Protein AF-A0A6N7WCF1-F1 (afdb_monomer_lite)

pLDDT: mean 81.09, std 14.09, range [42.12, 97.44]

Organism: NCBI:txid2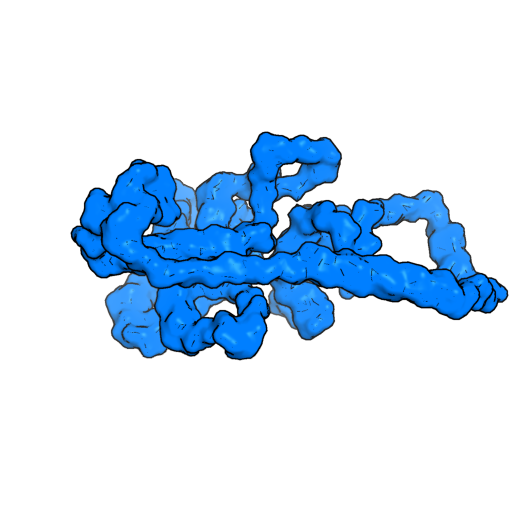652274

InterPro domains:
  IPR004027 SEC-C motif [PF02810] (110-126)

Foldseek 3Di:
DVLVLCLLQLVVVCLVVVVVCQVVVVDDCVPQNHSLSSLLSSQDCDPPPPRNVHDPDCPDPVVVVCPDPVNPPDDPPDDPVNVVVVVVVVVVVVVVVPDPDPPPPDQDQQHQDPVPPRHGNVVPQVPDDPVSVVVVVVVVLLVVQCVSPQDDDPDDDPPHDGPVVQADPLLSVLQSLLCSLPPDDDDDPVPDDDPVRNLVSNLVSLVVSVVSVVVVCVVVVPQAQCSCCVRRNRSDGPVVSLVVNLVSCVVVVVVVVNVVSCVVNVRD

Radius of gyration: 23.23 Å; chains: 1; bounding box: 62×54×56 Å

Structure (mmCIF, N/CA/C/O backbone):
data_AF-A0A6N7WCF1-F1
#
_entry.id   AF-A0A6N7WCF1-F1
#
loop_
_atom_site.group_PDB
_atom_site.id
_atom_site.type_symbol
_atom_site.label_atom_id
_atom_site.label_alt_id
_atom_site.label_comp_id
_atom_site.label_asym_id
_atom_site.label_entity_id
_atom_site.label_seq_id
_atom_site.pdbx_PDB_ins_code
_atom_site.Cartn_x
_atom_site.Cartn_y
_atom_site.Cartn_z
_atom_site.occupancy
_atom_site.B_iso_or_equiv
_atom_site.auth_seq_id
_atom_site.auth_comp_id
_atom_site.auth_asym_id
_atom_site.auth_atom_id
_atom_site.pdbx_PDB_model_num
ATOM 1 N N . MET A 1 1 ? 17.223 -11.046 -7.897 1.00 64.12 1 MET A N 1
ATOM 2 C CA . MET A 1 1 ? 17.390 -11.121 -9.372 1.00 64.12 1 MET A CA 1
ATOM 3 C C . MET A 1 1 ? 16.060 -11.122 -10.116 1.00 64.12 1 MET A C 1
ATOM 5 O O . MET A 1 1 ? 15.878 -10.230 -10.927 1.00 64.12 1 MET A O 1
ATOM 9 N N . VAL A 1 2 ? 15.138 -12.065 -9.859 1.00 77.56 2 VAL A N 1
ATOM 10 C CA . VAL A 1 2 ? 13.834 -12.098 -10.563 1.00 77.56 2 VAL A CA 1
ATOM 11 C C . VAL A 1 2 ? 12.977 -10.873 -10.240 1.00 77.56 2 VAL A C 1
ATOM 13 O O . VAL A 1 2 ? 12.487 -10.240 -11.164 1.00 77.56 2 VAL A O 1
ATOM 16 N N . SER A 1 3 ? 12.863 -10.493 -8.960 1.00 78.06 3 SER A N 1
ATOM 17 C CA . SER A 1 3 ? 12.147 -9.278 -8.542 1.00 78.06 3 SER A CA 1
ATOM 18 C C . SER A 1 3 ? 12.680 -8.037 -9.256 1.00 78.06 3 SER A C 1
ATOM 20 O O . SER A 1 3 ? 11.925 -7.390 -9.964 1.00 78.06 3 SER A O 1
ATOM 22 N N . ALA A 1 4 ? 13.989 -7.780 -9.173 1.00 79.94 4 ALA A N 1
ATOM 23 C CA . ALA A 1 4 ? 14.636 -6.661 -9.864 1.00 79.94 4 ALA A CA 1
ATOM 24 C C . ALA A 1 4 ? 14.327 -6.646 -11.369 1.00 79.94 4 ALA A C 1
ATOM 26 O O . ALA A 1 4 ? 13.816 -5.656 -11.869 1.00 79.94 4 ALA A O 1
ATOM 27 N N . ALA A 1 5 ? 14.503 -7.775 -12.066 1.00 82.81 5 ALA A N 1
ATOM 28 C CA . ALA A 1 5 ? 14.194 -7.863 -13.492 1.00 82.81 5 ALA A CA 1
ATOM 29 C C . ALA A 1 5 ? 12.715 -7.575 -13.802 1.00 82.81 5 ALA A C 1
ATOM 31 O O . ALA A 1 5 ? 12.420 -6.923 -14.799 1.00 82.81 5 ALA A O 1
ATOM 32 N N . VAL A 1 6 ? 11.782 -8.024 -12.955 1.00 86.06 6 VAL A N 1
ATOM 33 C CA . VAL A 1 6 ? 10.354 -7.695 -13.087 1.00 86.06 6 VAL A CA 1
ATOM 34 C C . VAL A 1 6 ? 10.123 -6.196 -12.911 1.00 86.06 6 VAL A C 1
ATOM 36 O O . VAL A 1 6 ? 9.419 -5.610 -13.737 1.00 86.06 6 VAL A O 1
ATOM 39 N N . CYS A 1 7 ? 10.732 -5.569 -11.895 1.00 85.12 7 CYS A N 1
ATOM 40 C CA . CYS A 1 7 ? 10.572 -4.134 -11.674 1.00 85.12 7 CYS A CA 1
ATOM 41 C C . CYS A 1 7 ? 11.248 -3.307 -12.806 1.00 85.12 7 CYS A C 1
ATOM 43 O O . CYS A 1 7 ? 10.679 -2.314 -13.252 1.00 85.12 7 CYS A O 1
ATOM 45 N N . ASP A 1 8 ? 12.402 -3.734 -13.335 1.00 80.75 8 ASP A N 1
ATOM 46 C CA . ASP A 1 8 ? 13.158 -3.043 -14.400 1.00 80.75 8 ASP A CA 1
ATOM 47 C C . ASP A 1 8 ? 12.510 -3.208 -15.786 1.00 80.75 8 ASP A C 1
ATOM 49 O O . ASP A 1 8 ? 12.463 -2.278 -16.594 1.00 80.75 8 ASP A O 1
ATOM 53 N N . CYS A 1 9 ? 11.957 -4.391 -16.065 1.00 83.44 9 CYS A N 1
ATOM 54 C CA . CYS A 1 9 ? 11.206 -4.675 -17.288 1.00 83.44 9 CYS A CA 1
ATOM 55 C C . CYS A 1 9 ? 9.725 -4.266 -17.201 1.00 83.44 9 CYS A C 1
ATOM 57 O O . CYS A 1 9 ? 9.011 -4.410 -18.194 1.00 83.44 9 CYS A O 1
ATOM 59 N N . ARG A 1 10 ? 9.261 -3.760 -16.049 1.00 86.62 10 ARG A N 1
ATOM 60 C CA . ARG A 1 10 ? 7.876 -3.315 -15.793 1.00 86.62 10 ARG A CA 1
ATOM 61 C C . ARG A 1 10 ? 6.825 -4.393 -16.082 1.00 86.62 10 ARG A C 1
ATOM 63 O O . ARG A 1 10 ? 5.761 -4.128 -16.640 1.00 86.62 10 ARG A O 1
ATOM 70 N N . LEU A 1 11 ? 7.127 -5.636 -15.709 1.00 88.12 11 LEU A N 1
ATOM 71 C CA . LEU A 1 11 ? 6.263 -6.792 -15.964 1.00 88.12 11 LEU A CA 1
ATOM 72 C C . LEU A 1 11 ? 5.172 -6.904 -14.890 1.00 88.12 11 LEU A C 1
ATOM 74 O O . LEU A 1 11 ? 5.225 -7.784 -14.035 1.00 88.12 11 LEU A O 1
ATOM 78 N N . PHE A 1 12 ? 4.172 -6.017 -14.938 1.00 89.25 12 PHE A N 1
ATOM 79 C CA . PHE A 1 12 ? 3.092 -5.961 -13.939 1.00 89.25 12 PHE A CA 1
ATOM 80 C C . PHE A 1 12 ? 2.393 -7.314 -13.723 1.00 89.25 12 PHE A C 1
ATOM 82 O O . PHE A 1 12 ? 2.098 -7.685 -12.592 1.00 89.25 12 PHE A O 1
ATOM 89 N N . SER A 1 13 ? 2.187 -8.098 -14.787 1.00 90.56 13 SER A N 1
ATOM 90 C CA . SER A 1 13 ? 1.552 -9.422 -14.703 1.00 90.56 13 SER A CA 1
ATOM 91 C C . SER A 1 13 ? 2.321 -10.441 -13.855 1.00 90.56 13 SER A C 1
ATOM 93 O O . SER A 1 13 ? 1.727 -11.430 -13.442 1.00 90.56 13 SER A O 1
ATOM 95 N N . MET A 1 14 ? 3.608 -10.204 -13.581 1.00 92.31 14 MET A N 1
ATOM 96 C CA . MET A 1 14 ? 4.448 -11.056 -12.733 1.00 92.31 14 MET A CA 1
ATOM 97 C C . MET A 1 14 ? 4.488 -10.597 -11.270 1.00 92.31 14 MET A C 1
ATOM 99 O O . MET A 1 14 ? 5.188 -11.203 -10.458 1.00 92.31 14 MET A O 1
ATOM 103 N N . LEU A 1 15 ? 3.756 -9.539 -10.898 1.00 90.25 15 LEU A N 1
ATOM 104 C CA . LEU A 1 15 ? 3.662 -9.108 -9.502 1.00 90.25 15 LEU A CA 1
ATOM 105 C C . LEU A 1 15 ? 3.198 -10.217 -8.544 1.00 90.25 15 LEU A C 1
ATOM 107 O O . LEU A 1 15 ? 3.811 -10.329 -7.483 1.00 90.25 15 LEU A O 1
ATOM 111 N N . PRO A 1 16 ? 2.214 -11.076 -8.885 1.00 90.06 16 PRO A N 1
ATOM 112 C CA . PRO A 1 16 ? 1.842 -12.203 -8.029 1.00 90.06 16 PRO A CA 1
ATOM 113 C C . PRO A 1 16 ? 3.000 -13.179 -7.782 1.00 90.06 16 PRO A C 1
ATOM 115 O O . PRO A 1 16 ? 3.186 -13.645 -6.659 1.00 90.06 16 PRO A O 1
ATOM 118 N N . ASP A 1 17 ? 3.827 -13.443 -8.798 1.00 91.94 17 ASP A N 1
ATOM 119 C CA . ASP A 1 17 ? 5.007 -14.303 -8.662 1.00 91.94 17 ASP A CA 1
ATOM 120 C C . ASP A 1 17 ? 6.075 -13.643 -7.784 1.00 91.94 17 ASP A C 1
ATOM 122 O O . ASP A 1 17 ? 6.652 -14.286 -6.908 1.00 91.94 17 ASP A O 1
ATOM 126 N N . VAL A 1 18 ? 6.325 -12.343 -7.976 1.00 91.75 18 VAL A N 1
ATOM 127 C CA . VAL A 1 18 ? 7.248 -11.578 -7.125 1.00 91.75 18 VAL A CA 1
ATOM 128 C C . VAL A 1 18 ? 6.759 -11.580 -5.683 1.00 91.75 18 VAL A C 1
ATOM 130 O O . VAL A 1 18 ? 7.545 -11.851 -4.778 1.00 91.75 18 VAL A O 1
ATOM 133 N N . LYS A 1 19 ? 5.464 -11.348 -5.467 1.00 90.38 19 LYS A N 1
ATOM 134 C CA . LYS A 1 19 ? 4.838 -11.406 -4.151 1.00 90.38 19 LYS A CA 1
ATOM 135 C C . LYS A 1 19 ? 5.053 -12.768 -3.494 1.00 90.38 19 LYS A C 1
ATOM 137 O O . LYS A 1 19 ? 5.499 -12.819 -2.354 1.00 90.38 19 LYS A O 1
ATOM 142 N N . TYR A 1 20 ? 4.817 -13.857 -4.224 1.00 91.31 20 TYR A N 1
ATOM 143 C CA . TYR A 1 20 ? 5.082 -15.208 -3.733 1.00 91.31 20 TYR A CA 1
ATOM 144 C C . TYR A 1 20 ? 6.541 -15.386 -3.285 1.00 91.31 20 TYR A C 1
ATOM 146 O O . TYR A 1 20 ? 6.796 -16.032 -2.269 1.00 91.31 20 TYR A O 1
ATOM 154 N N . LEU A 1 21 ? 7.509 -14.807 -4.005 1.00 92.38 21 LEU A N 1
ATOM 155 C CA . LEU A 1 21 ? 8.916 -14.861 -3.600 1.00 92.38 21 LEU A CA 1
ATOM 156 C C . LEU A 1 21 ? 9.163 -14.137 -2.268 1.00 92.38 21 LEU A C 1
ATOM 158 O O . LEU A 1 21 ? 9.890 -14.676 -1.436 1.00 92.38 21 LEU A O 1
ATOM 162 N N . TYR A 1 22 ? 8.561 -12.964 -2.055 1.00 91.00 22 TYR A N 1
ATOM 163 C CA . TYR A 1 22 ? 8.641 -12.247 -0.775 1.00 91.00 22 TYR A CA 1
ATOM 164 C C . TYR A 1 22 ? 7.973 -13.030 0.357 1.00 91.00 22 TYR A C 1
ATOM 166 O O . TYR A 1 22 ? 8.601 -13.273 1.381 1.00 91.00 22 TYR A O 1
ATOM 174 N N . ASP A 1 23 ? 6.754 -13.525 0.135 1.00 89.19 23 ASP A N 1
ATOM 175 C CA . ASP A 1 23 ? 5.987 -14.279 1.136 1.00 89.19 23 ASP A CA 1
ATOM 176 C C . ASP A 1 23 ? 6.678 -15.606 1.550 1.00 89.19 23 ASP A C 1
ATOM 178 O O . ASP A 1 23 ? 6.295 -16.223 2.542 1.00 89.19 23 ASP A O 1
ATOM 182 N N . ASN A 1 24 ? 7.694 -16.061 0.800 1.00 91.94 24 ASN A N 1
ATOM 183 C CA . ASN A 1 24 ? 8.468 -17.282 1.060 1.00 91.94 24 ASN A CA 1
ATOM 184 C C . ASN A 1 24 ? 9.961 -17.017 1.346 1.00 91.94 24 ASN A C 1
ATOM 186 O O . ASN A 1 24 ? 10.781 -17.921 1.141 1.00 91.94 24 ASN A O 1
ATOM 190 N N . ASP A 1 25 ? 10.330 -15.795 1.748 1.00 89.94 25 ASP A N 1
ATOM 191 C CA . ASP A 1 25 ? 11.708 -15.399 2.090 1.00 89.94 25 ASP A CA 1
ATOM 192 C C . ASP A 1 25 ? 12.733 -15.732 0.982 1.00 89.94 25 ASP A C 1
ATOM 194 O O . ASP A 1 25 ? 13.891 -16.083 1.226 1.00 89.94 25 ASP A O 1
ATOM 198 N N . ARG A 1 26 ? 12.302 -15.671 -0.286 1.00 90.88 26 ARG A N 1
ATOM 199 C CA . ARG A 1 26 ? 13.145 -15.939 -1.468 1.00 90.88 26 ARG A CA 1
ATOM 200 C C . ARG A 1 26 ? 13.835 -14.679 -1.994 1.00 90.88 26 ARG A C 1
ATOM 202 O O . ARG A 1 26 ? 14.565 -14.762 -2.985 1.00 90.88 26 ARG A O 1
ATOM 209 N N . VAL A 1 27 ? 13.587 -13.523 -1.380 1.00 88.75 27 VAL A N 1
ATOM 210 C CA . VAL A 1 27 ? 14.176 -12.230 -1.742 1.00 88.75 27 VAL A CA 1
ATOM 211 C C . VAL A 1 27 ? 14.913 -11.669 -0.533 1.00 88.75 27 VAL A C 1
ATOM 213 O O . VAL A 1 27 ? 14.365 -11.611 0.559 1.00 88.75 27 VAL A O 1
ATOM 216 N N . ASP A 1 28 ? 16.158 -11.242 -0.735 1.00 87.62 28 ASP A N 1
ATOM 217 C CA . ASP A 1 28 ? 16.899 -10.506 0.285 1.00 87.62 28 ASP A CA 1
ATOM 218 C C . ASP A 1 28 ? 16.368 -9.066 0.363 1.00 87.62 28 ASP A C 1
ATOM 220 O O . ASP A 1 28 ? 16.731 -8.212 -0.452 1.00 87.62 28 ASP A O 1
ATOM 224 N N . GLU A 1 29 ? 15.492 -8.807 1.335 1.00 88.50 29 GLU A N 1
ATOM 225 C CA . GLU A 1 29 ? 14.893 -7.487 1.564 1.00 88.50 29 GLU A CA 1
ATOM 226 C C . GLU A 1 29 ? 15.927 -6.412 1.920 1.00 88.50 29 GLU A C 1
ATOM 228 O O . GLU A 1 29 ? 15.694 -5.230 1.670 1.00 88.50 29 GLU A O 1
ATOM 233 N N . SER A 1 30 ? 17.092 -6.791 2.460 1.00 86.19 30 SER A N 1
ATOM 234 C CA . SER A 1 30 ? 18.139 -5.824 2.806 1.00 86.19 30 SER A CA 1
ATOM 235 C C . SER A 1 30 ? 18.774 -5.202 1.564 1.00 86.19 30 SER A C 1
ATOM 237 O O . SER A 1 30 ? 19.155 -4.031 1.581 1.00 86.19 30 SER A O 1
ATOM 239 N N . TYR A 1 31 ? 18.854 -5.978 0.481 1.00 83.88 31 TYR A N 1
ATOM 240 C CA . TYR A 1 31 ? 19.436 -5.544 -0.782 1.00 83.88 31 TYR A CA 1
ATOM 241 C C . TYR A 1 31 ? 18.381 -5.013 -1.756 1.00 83.88 31 TYR A C 1
ATOM 243 O O . TYR A 1 31 ? 18.611 -4.006 -2.421 1.00 83.88 31 TYR A O 1
ATOM 251 N N . TYR A 1 32 ? 17.228 -5.682 -1.852 1.00 83.06 32 TYR A N 1
ATOM 252 C CA . TYR A 1 32 ? 16.196 -5.364 -2.845 1.00 83.06 32 TYR A CA 1
ATOM 253 C C . TYR A 1 32 ? 15.048 -4.499 -2.311 1.00 83.06 32 TYR A C 1
ATOM 255 O O . TYR A 1 32 ? 14.214 -4.067 -3.104 1.00 83.06 32 TYR A O 1
ATOM 263 N N . GLY A 1 33 ? 14.997 -4.235 -1.004 1.00 87.25 33 GLY A N 1
ATOM 264 C CA . GLY A 1 33 ? 13.849 -3.601 -0.361 1.00 87.25 33 GLY A CA 1
ATOM 265 C C . GLY A 1 33 ? 12.663 -4.555 -0.201 1.00 87.25 33 GLY A C 1
ATOM 266 O O . GLY A 1 33 ? 12.672 -5.682 -0.702 1.00 87.25 33 GLY A O 1
ATOM 267 N N . ASP A 1 34 ? 11.638 -4.084 0.508 1.00 90.19 34 ASP A N 1
ATOM 268 C CA . ASP A 1 34 ? 10.386 -4.811 0.726 1.00 90.19 34 ASP A CA 1
ATOM 269 C C . ASP A 1 34 ? 9.539 -4.923 -0.558 1.00 90.19 34 ASP A C 1
ATOM 271 O O . ASP A 1 34 ? 9.821 -4.305 -1.588 1.00 90.19 34 ASP A O 1
ATOM 275 N N . TYR A 1 35 ? 8.470 -5.721 -0.511 1.00 91.50 35 TYR A N 1
ATOM 276 C CA . TYR A 1 35 ? 7.566 -5.869 -1.655 1.00 91.50 35 TYR A CA 1
ATOM 277 C C . TYR A 1 35 ? 6.979 -4.522 -2.113 1.00 91.50 35 TYR A C 1
ATOM 279 O O . TYR A 1 35 ? 6.918 -4.253 -3.314 1.00 91.50 35 TYR A O 1
ATOM 287 N N . ALA A 1 36 ? 6.616 -3.644 -1.169 1.00 91.88 36 ALA A N 1
ATOM 288 C CA . ALA A 1 36 ? 6.091 -2.316 -1.476 1.00 91.88 36 ALA A CA 1
ATOM 289 C C . ALA A 1 36 ? 7.090 -1.478 -2.292 1.00 91.88 36 ALA A C 1
ATOM 291 O O . ALA A 1 36 ? 6.682 -0.745 -3.187 1.00 91.88 36 ALA A O 1
ATOM 292 N N . TYR A 1 37 ? 8.394 -1.605 -2.032 1.00 89.81 37 TYR A N 1
ATOM 293 C CA . TYR A 1 37 ? 9.437 -0.976 -2.837 1.00 89.81 37 TYR A CA 1
ATOM 294 C C . TYR A 1 37 ? 9.482 -1.502 -4.278 1.00 89.81 37 TYR A C 1
ATOM 296 O O . TYR A 1 37 ? 9.650 -0.693 -5.191 1.00 89.81 37 TYR A O 1
ATOM 304 N N . CYS A 1 38 ? 9.299 -2.807 -4.530 1.00 89.94 38 CYS A N 1
ATOM 305 C CA . CYS A 1 38 ? 9.213 -3.277 -5.923 1.00 89.94 38 CYS A CA 1
ATOM 306 C C . CYS A 1 38 ? 7.946 -2.770 -6.621 1.00 89.94 38 CYS A C 1
ATOM 308 O O . CYS A 1 38 ? 8.010 -2.425 -7.801 1.00 89.94 38 CYS A O 1
ATOM 310 N N . VAL A 1 39 ? 6.815 -2.685 -5.911 1.00 91.94 39 VAL A N 1
ATOM 311 C CA . VAL A 1 39 ? 5.590 -2.111 -6.484 1.00 91.94 39 VAL A CA 1
ATOM 312 C C . VAL A 1 39 ? 5.834 -0.663 -6.907 1.00 91.94 39 VAL A C 1
ATOM 314 O O . VAL A 1 39 ? 5.624 -0.357 -8.077 1.00 91.94 39 VAL A O 1
ATOM 317 N N . ASP A 1 40 ? 6.376 0.189 -6.028 1.00 91.00 40 ASP A N 1
ATOM 318 C CA . ASP A 1 40 ? 6.733 1.573 -6.387 1.00 91.00 40 ASP A CA 1
ATOM 319 C C . ASP A 1 40 ? 7.689 1.615 -7.582 1.00 91.00 40 ASP A C 1
ATOM 321 O O . ASP A 1 40 ? 7.507 2.375 -8.532 1.00 91.00 40 ASP A O 1
ATOM 325 N N . SER A 1 41 ? 8.691 0.735 -7.555 1.00 88.19 41 SER A N 1
ATOM 326 C CA . SER A 1 41 ? 9.704 0.627 -8.594 1.00 88.19 41 SER A CA 1
ATOM 327 C C . SER A 1 41 ? 9.097 0.331 -9.967 1.00 88.19 41 SER A C 1
ATOM 329 O O . SER A 1 41 ? 9.518 0.924 -10.953 1.00 88.19 41 SER A O 1
ATOM 331 N N . ILE A 1 42 ? 8.094 -0.537 -10.094 1.00 89.06 42 ILE A N 1
ATOM 332 C CA . ILE A 1 42 ? 7.486 -0.833 -11.408 1.00 89.06 42 ILE A CA 1
ATOM 333 C C . ILE A 1 42 ? 6.948 0.430 -12.098 1.00 89.06 42 ILE A C 1
ATOM 335 O O . ILE A 1 42 ? 7.007 0.535 -13.326 1.00 89.06 42 ILE A O 1
ATOM 339 N N . PHE A 1 43 ? 6.473 1.392 -11.313 1.00 88.75 43 PHE A N 1
ATOM 340 C CA . PHE A 1 43 ? 5.870 2.629 -11.796 1.00 88.75 43 PHE A CA 1
ATOM 341 C C . PHE A 1 43 ? 6.825 3.832 -11.755 1.00 88.75 43 PHE A C 1
ATOM 343 O O . PHE A 1 43 ? 6.417 4.943 -12.091 1.00 88.75 43 PHE A O 1
ATOM 350 N N . ASP A 1 44 ? 8.091 3.640 -11.377 1.00 85.38 44 ASP A N 1
ATOM 351 C CA . ASP A 1 44 ? 9.085 4.710 -11.377 1.00 85.38 44 ASP A CA 1
ATOM 352 C C . ASP A 1 44 ? 9.707 4.892 -12.775 1.00 85.38 44 ASP A C 1
ATOM 354 O O . ASP A 1 44 ? 10.410 4.026 -13.312 1.00 85.38 44 ASP A O 1
ATOM 358 N N . TYR A 1 45 ? 9.443 6.059 -13.366 1.00 80.38 45 TYR A N 1
ATOM 359 C CA . TYR A 1 45 ? 9.976 6.507 -14.657 1.00 80.38 45 TYR A CA 1
ATOM 360 C C . TYR A 1 45 ? 11.045 7.599 -14.510 1.00 80.38 45 TYR A C 1
ATOM 362 O O . TYR A 1 45 ? 11.403 8.253 -15.492 1.00 80.38 45 TYR A O 1
ATOM 370 N N . SER A 1 46 ? 11.548 7.822 -13.295 1.00 76.19 46 SER A N 1
ATOM 371 C CA . SER A 1 46 ? 12.594 8.797 -13.014 1.00 76.19 46 SER A CA 1
ATOM 372 C C . SER A 1 46 ? 13.846 8.542 -13.867 1.00 76.19 46 SER A C 1
ATOM 374 O O . SER A 1 46 ? 14.322 7.405 -13.948 1.00 76.19 46 SER A O 1
ATOM 376 N N . PRO A 1 47 ? 14.443 9.590 -14.470 1.00 66.44 47 PRO A N 1
ATOM 377 C CA . PRO A 1 47 ? 15.648 9.453 -15.292 1.00 66.44 47 PRO A CA 1
ATOM 378 C C . PRO A 1 47 ? 16.874 9.006 -14.484 1.00 66.44 47 PRO A C 1
ATOM 380 O O . PRO A 1 47 ? 17.870 8.583 -15.062 1.00 66.44 47 PRO A O 1
ATOM 383 N N . TYR A 1 48 ? 16.807 9.095 -13.152 1.00 62.28 48 TYR A N 1
ATOM 384 C CA . TYR A 1 48 ? 17.880 8.709 -12.237 1.00 62.28 48 TYR A CA 1
ATOM 385 C C . TYR A 1 48 ? 17.933 7.205 -11.959 1.00 62.28 48 TYR A C 1
ATOM 387 O O . TYR A 1 48 ? 18.870 6.736 -11.313 1.00 62.28 48 TYR A O 1
ATOM 395 N N . ARG A 1 49 ? 16.948 6.436 -12.432 1.00 63.91 49 ARG A N 1
ATOM 396 C CA . ARG A 1 49 ? 16.982 4.984 -12.324 1.00 63.91 49 ARG A CA 1
ATOM 397 C C . ARG A 1 49 ? 17.845 4.422 -13.455 1.00 63.91 49 ARG A C 1
ATOM 399 O O . ARG A 1 49 ? 17.600 4.704 -14.630 1.00 63.91 49 ARG A O 1
ATOM 406 N N . SER A 1 50 ? 18.870 3.652 -13.080 1.00 50.59 50 SER A N 1
ATOM 407 C CA . SER A 1 50 ? 19.928 3.095 -13.946 1.00 50.59 50 SER A CA 1
ATOM 408 C C . SER A 1 50 ? 19.413 2.379 -15.197 1.00 50.59 50 SER A C 1
ATOM 410 O O . SER A 1 50 ? 20.116 2.301 -16.204 1.00 50.59 50 SER A O 1
ATOM 412 N N . ASP A 1 51 ? 18.168 1.911 -15.145 1.00 53.12 51 ASP A N 1
ATOM 413 C CA . ASP A 1 51 ? 17.559 1.008 -16.114 1.00 53.12 51 ASP A CA 1
ATOM 414 C C . ASP A 1 51 ? 16.405 1.665 -16.883 1.00 53.12 51 ASP A C 1
ATOM 416 O O . ASP A 1 51 ? 15.516 0.990 -17.397 1.00 53.12 51 ASP A O 1
ATOM 420 N N . SER A 1 52 ? 16.445 2.995 -17.037 1.00 50.44 52 SER A N 1
ATOM 421 C CA . SER A 1 52 ? 15.525 3.781 -17.885 1.00 50.44 52 SER A CA 1
ATOM 422 C C . SER A 1 52 ? 15.384 3.266 -19.332 1.00 50.44 52 SER A C 1
ATOM 424 O O . SER A 1 52 ? 14.438 3.634 -20.027 1.00 50.44 52 SER A O 1
ATOM 426 N N . ASN A 1 53 ? 16.256 2.351 -19.767 1.00 53.44 53 ASN A N 1
ATOM 427 C CA . ASN A 1 53 ? 16.165 1.644 -21.045 1.00 53.44 53 ASN A CA 1
ATOM 428 C C . ASN A 1 53 ? 15.162 0.473 -21.075 1.00 53.44 53 ASN A C 1
ATOM 430 O O . ASN A 1 53 ? 14.985 -0.129 -22.137 1.00 53.44 53 ASN A O 1
ATOM 434 N N . GLY A 1 54 ? 14.505 0.144 -19.958 1.00 61.88 54 GLY A N 1
ATOM 435 C CA . GLY A 1 54 ? 13.527 -0.940 -19.879 1.00 61.88 54 GLY A CA 1
ATOM 436 C C . GLY A 1 54 ? 14.109 -2.314 -20.230 1.00 61.88 54 GLY A C 1
ATOM 437 O O . GLY A 1 54 ? 15.326 -2.528 -20.260 1.00 61.88 54 GLY A O 1
ATOM 438 N N . CYS A 1 55 ? 13.227 -3.274 -20.518 1.00 67.44 55 CYS A N 1
ATOM 439 C CA . CYS A 1 55 ? 13.641 -4.627 -20.877 1.00 67.44 55 CYS A CA 1
ATOM 440 C C . CYS A 1 55 ? 14.384 -4.631 -22.221 1.00 67.44 55 CYS A C 1
ATOM 442 O O . CYS A 1 55 ? 13.774 -4.514 -23.288 1.00 67.44 55 CYS A O 1
ATOM 444 N N . LYS A 1 56 ? 15.713 -4.782 -22.187 1.00 69.50 56 LYS A N 1
ATOM 445 C CA . LYS A 1 56 ? 16.525 -4.872 -23.406 1.00 69.50 56 LYS A CA 1
ATOM 446 C C . LYS A 1 56 ? 16.093 -6.097 -24.203 1.00 69.50 56 LYS A C 1
ATOM 448 O O . LYS A 1 56 ? 16.289 -7.234 -23.775 1.00 69.50 56 LYS A O 1
ATOM 453 N N . ARG A 1 57 ? 15.527 -5.870 -25.389 1.00 72.31 57 ARG A N 1
ATOM 454 C CA . ARG A 1 57 ? 15.195 -6.955 -26.311 1.00 72.31 57 ARG A CA 1
ATOM 455 C C . ARG A 1 57 ? 16.474 -7.701 -26.680 1.00 72.31 57 ARG A C 1
ATOM 457 O O . ARG A 1 57 ? 17.368 -7.137 -27.306 1.00 72.31 57 ARG A O 1
ATOM 464 N N . ILE A 1 58 ? 16.529 -8.984 -26.339 1.00 77.62 58 ILE A N 1
ATOM 465 C CA . ILE A 1 58 ? 17.614 -9.864 -26.768 1.00 77.62 58 ILE A CA 1
ATOM 466 C C . ILE A 1 58 ? 17.353 -10.223 -28.232 1.00 77.62 58 ILE A C 1
ATOM 468 O O . ILE A 1 58 ? 16.486 -11.037 -28.541 1.00 77.62 58 ILE A O 1
ATOM 472 N N . SER A 1 59 ? 18.068 -9.574 -29.147 1.00 80.31 59 SER A N 1
ATOM 473 C CA . SER A 1 59 ? 18.020 -9.889 -30.581 1.00 80.31 59 SER A CA 1
ATOM 474 C C . SER A 1 59 ? 18.869 -11.114 -30.933 1.00 80.31 59 SER A C 1
ATOM 476 O O . SER A 1 59 ? 18.521 -11.859 -31.844 1.00 80.31 59 SER A O 1
ATOM 478 N N . SER A 1 60 ? 19.963 -11.336 -30.200 1.00 84.25 60 SER A N 1
ATOM 479 C CA . SER A 1 60 ? 20.900 -12.443 -30.386 1.00 84.25 60 SER A CA 1
ATOM 480 C C . SER A 1 60 ? 21.516 -12.813 -29.043 1.00 84.25 60 SER A C 1
ATOM 482 O O . SER A 1 60 ? 22.262 -12.032 -28.451 1.00 84.25 60 SER A O 1
ATOM 484 N N . ALA A 1 61 ? 21.221 -14.022 -28.562 1.00 84.75 61 ALA A N 1
ATOM 485 C CA . ALA A 1 61 ? 21.798 -14.520 -27.316 1.00 84.75 61 ALA A CA 1
ATOM 486 C C . ALA A 1 61 ? 23.332 -14.588 -27.395 1.00 84.75 61 ALA A C 1
ATOM 488 O O . ALA A 1 61 ? 24.012 -14.257 -26.430 1.00 84.75 61 ALA A O 1
ATOM 489 N N . ALA A 1 62 ? 23.879 -14.955 -28.560 1.00 83.44 62 ALA A N 1
ATOM 490 C CA . ALA A 1 62 ? 25.321 -15.021 -28.767 1.00 83.44 62 ALA A CA 1
ATOM 491 C C . ALA A 1 62 ? 25.986 -13.645 -28.610 1.00 83.44 62 ALA A C 1
ATOM 493 O O . ALA A 1 62 ? 27.024 -13.550 -27.964 1.00 83.44 62 ALA A O 1
ATOM 494 N N . ASP A 1 63 ? 25.387 -12.580 -29.151 1.00 80.88 63 ASP A N 1
ATOM 495 C CA . ASP A 1 63 ? 25.956 -11.229 -29.063 1.00 80.88 63 ASP A CA 1
ATOM 496 C C . ASP A 1 63 ? 25.911 -10.700 -27.625 1.00 80.88 63 ASP A C 1
ATOM 498 O O . ASP A 1 63 ? 26.888 -10.126 -27.153 1.00 80.88 63 ASP A O 1
ATOM 502 N N . THR A 1 64 ? 24.813 -10.954 -26.902 1.00 81.06 64 THR A N 1
ATOM 503 C CA . THR A 1 64 ? 24.689 -10.591 -25.481 1.00 81.06 64 THR A CA 1
ATOM 504 C C . THR A 1 64 ? 25.686 -11.348 -24.601 1.00 81.06 64 THR A C 1
ATOM 506 O O . THR A 1 64 ? 26.275 -10.763 -23.699 1.00 81.06 64 THR A O 1
ATOM 509 N N . LEU A 1 65 ? 25.899 -12.642 -24.853 1.00 84.12 65 LEU A N 1
ATOM 510 C CA . LEU A 1 65 ? 26.812 -13.459 -24.049 1.00 84.12 65 LEU A CA 1
ATOM 511 C C . LEU A 1 65 ? 28.287 -13.117 -24.291 1.00 84.12 65 LEU A C 1
ATOM 513 O O . LEU A 1 65 ? 29.096 -13.285 -23.383 1.00 84.12 65 LEU A O 1
ATOM 517 N N . ARG A 1 66 ? 28.651 -12.596 -25.471 1.00 79.62 66 ARG A N 1
ATOM 518 C CA . ARG A 1 66 ? 30.037 -12.181 -25.760 1.00 79.62 66 ARG A CA 1
ATOM 519 C C . ARG A 1 66 ? 30.540 -11.059 -24.854 1.00 79.62 66 ARG A C 1
ATOM 521 O O . ARG A 1 66 ? 31.742 -10.972 -24.654 1.00 79.62 66 ARG A O 1
ATOM 528 N N . THR A 1 67 ? 29.654 -10.228 -24.305 1.00 74.69 67 THR A N 1
ATOM 529 C CA . THR A 1 67 ? 30.033 -9.119 -23.412 1.00 74.69 67 THR A CA 1
ATOM 530 C C . THR A 1 67 ? 30.104 -9.527 -21.939 1.00 74.69 67 THR A C 1
ATOM 532 O O . THR A 1 67 ? 30.301 -8.677 -21.077 1.00 74.69 67 THR A O 1
ATOM 535 N N . TRP A 1 68 ? 29.857 -10.797 -21.601 1.00 80.00 68 TRP A N 1
ATOM 536 C CA . TRP A 1 68 ? 30.002 -11.268 -20.223 1.00 80.00 68 TRP A CA 1
ATOM 537 C C . TRP A 1 68 ? 31.480 -11.427 -19.888 1.00 80.00 68 TRP A C 1
ATOM 539 O O . TRP A 1 68 ? 32.245 -11.898 -20.720 1.00 80.00 68 TRP A O 1
ATOM 549 N N . ALA A 1 69 ? 31.872 -11.123 -18.651 1.00 72.31 69 ALA A N 1
ATOM 550 C CA . ALA A 1 69 ? 33.274 -11.117 -18.219 1.00 72.31 69 ALA A CA 1
ATOM 551 C C . ALA A 1 69 ? 34.039 -12.434 -18.480 1.00 72.31 69 ALA A C 1
ATOM 553 O O . ALA A 1 69 ? 35.255 -12.427 -18.617 1.00 72.31 69 ALA A O 1
ATOM 554 N N . MET A 1 70 ? 33.338 -13.570 -18.564 1.00 77.44 70 MET A N 1
ATOM 555 C CA . MET A 1 70 ? 33.922 -14.869 -18.933 1.00 77.44 70 MET A CA 1
ATOM 556 C C . MET A 1 70 ? 34.242 -15.036 -20.432 1.00 77.44 70 MET A C 1
ATOM 558 O O . MET A 1 70 ? 35.010 -15.928 -20.786 1.00 77.44 70 MET A O 1
ATOM 562 N N . PHE A 1 71 ? 33.657 -14.210 -21.301 1.00 74.94 71 PHE A N 1
ATOM 563 C CA . PHE A 1 71 ? 33.846 -14.210 -22.757 1.00 74.94 71 PHE A CA 1
ATOM 564 C C . PHE A 1 71 ? 34.479 -12.915 -23.282 1.00 74.94 71 PHE A C 1
ATOM 566 O O . PHE A 1 71 ? 34.965 -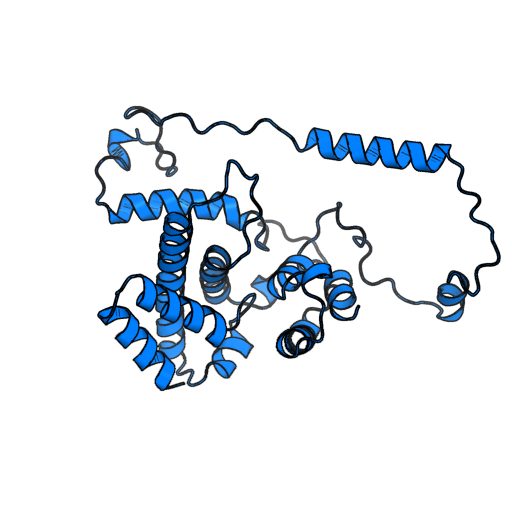12.898 -24.414 1.00 74.94 71 PHE A O 1
ATOM 573 N N . ASP A 1 72 ? 34.497 -11.860 -22.466 1.00 61.75 72 ASP A N 1
ATOM 574 C CA . ASP A 1 72 ? 35.123 -10.588 -22.789 1.00 61.75 72 ASP A CA 1
ATOM 575 C C . ASP A 1 72 ? 36.653 -10.727 -22.744 1.00 61.75 72 ASP A C 1
ATOM 577 O O . ASP A 1 72 ? 37.258 -10.944 -21.695 1.00 61.75 72 ASP A O 1
ATOM 581 N N . GLN A 1 73 ? 37.285 -10.656 -23.916 1.00 58.88 73 GLN A N 1
ATOM 582 C CA . GLN A 1 73 ? 38.745 -10.679 -24.058 1.00 58.88 73 GLN A CA 1
ATOM 583 C C . GLN A 1 73 ? 39.351 -9.269 -24.085 1.00 58.88 73 GLN A C 1
ATOM 585 O O . GLN A 1 73 ? 40.561 -9.129 -24.278 1.00 58.88 73 GLN A O 1
ATOM 590 N N . HIS A 1 74 ? 38.548 -8.218 -23.901 1.00 56.88 74 HIS A N 1
ATOM 591 C CA . HIS A 1 74 ? 39.038 -6.850 -23.903 1.00 56.88 74 HIS A CA 1
ATOM 592 C C . HIS A 1 74 ? 39.266 -6.355 -22.474 1.00 56.88 74 HIS A C 1
ATOM 594 O O . HIS A 1 74 ? 38.345 -6.131 -21.698 1.00 56.88 74 HIS A O 1
ATOM 600 N N . SER A 1 75 ? 40.541 -6.161 -22.128 1.00 53.25 75 SER A N 1
ATOM 601 C CA . SER A 1 75 ? 40.940 -5.376 -20.962 1.00 53.25 75 SER A CA 1
ATOM 602 C C . SER A 1 75 ? 40.279 -4.000 -21.036 1.00 53.25 75 SER A C 1
ATOM 604 O O . SER A 1 75 ? 40.496 -3.282 -22.012 1.00 53.25 75 SER A O 1
ATOM 606 N N . ASP A 1 76 ? 39.499 -3.652 -20.018 1.00 54.88 76 ASP A N 1
ATOM 607 C CA . ASP A 1 76 ? 38.784 -2.383 -19.866 1.00 54.88 76 ASP A CA 1
ATOM 608 C C . ASP A 1 76 ? 39.729 -1.189 -20.152 1.00 54.88 76 ASP A C 1
ATOM 610 O O . ASP A 1 76 ? 40.558 -0.809 -19.327 1.00 54.88 76 ASP A O 1
ATOM 614 N N . THR A 1 77 ? 39.660 -0.610 -21.355 1.00 53.78 77 THR A N 1
ATOM 615 C CA . THR A 1 77 ? 40.451 0.564 -21.777 1.00 53.78 77 THR A CA 1
ATOM 616 C C . THR A 1 77 ? 39.773 1.873 -21.369 1.00 53.78 77 THR A C 1
ATOM 618 O O . THR A 1 77 ? 39.815 2.854 -22.108 1.00 53.78 77 THR A O 1
ATOM 621 N N . ARG A 1 78 ? 39.099 1.909 -20.217 1.00 60.56 78 ARG A N 1
ATOM 622 C CA . ARG A 1 78 ? 38.545 3.160 -19.684 1.00 60.56 78 ARG A CA 1
ATOM 623 C C . ARG A 1 78 ? 39.630 3.928 -18.945 1.00 60.56 78 ARG A C 1
ATOM 625 O O . ARG A 1 78 ? 40.287 3.412 -18.042 1.00 60.56 78 ARG A O 1
ATOM 632 N N . SER A 1 79 ? 39.850 5.169 -19.365 1.00 66.31 79 SER A N 1
ATOM 633 C CA . SER A 1 79 ? 40.846 6.050 -18.768 1.00 66.31 79 SER A CA 1
ATOM 634 C C . SER A 1 79 ? 40.344 6.544 -17.412 1.00 66.31 79 SER A C 1
ATOM 636 O O . SER A 1 79 ? 39.164 6.835 -17.233 1.00 66.31 79 SER A O 1
ATOM 638 N N . LEU A 1 80 ? 41.257 6.728 -16.454 1.00 66.56 80 LEU A N 1
ATOM 639 C CA . LEU A 1 80 ? 40.957 7.347 -15.155 1.00 66.56 80 LEU A CA 1
ATOM 640 C C . LEU A 1 80 ? 40.298 8.734 -15.284 1.00 66.56 80 LEU A C 1
ATOM 642 O O . LEU A 1 80 ? 39.646 9.186 -14.346 1.00 66.56 80 LEU A O 1
ATOM 646 N N . LYS A 1 81 ? 40.470 9.416 -16.427 1.00 69.06 81 LYS A N 1
ATOM 647 C CA . LYS A 1 81 ? 39.788 10.686 -16.714 1.00 69.06 81 LYS A CA 1
ATOM 648 C C . LYS A 1 81 ? 38.289 10.505 -16.937 1.00 69.06 81 LYS A C 1
ATOM 650 O O . LYS A 1 81 ? 37.527 11.288 -16.386 1.00 69.06 81 LYS A O 1
ATOM 655 N N . ASP A 1 82 ? 37.887 9.457 -17.649 1.00 71.62 82 ASP A N 1
ATOM 656 C CA . ASP A 1 82 ? 36.482 9.203 -17.989 1.00 71.62 82 ASP A CA 1
ATOM 657 C C . ASP A 1 82 ? 35.680 8.909 -16.709 1.00 71.62 82 ASP A C 1
ATOM 659 O O . ASP A 1 82 ? 34.622 9.479 -16.467 1.00 71.62 82 ASP A O 1
ATOM 663 N N . ILE A 1 83 ? 36.271 8.120 -15.803 1.00 73.12 83 ILE A N 1
ATOM 664 C CA . ILE A 1 83 ? 35.693 7.802 -14.486 1.00 73.12 83 ILE A CA 1
ATOM 665 C C . ILE A 1 83 ? 35.539 9.066 -13.624 1.00 73.12 83 ILE A C 1
ATOM 667 O O . ILE A 1 83 ? 34.584 9.200 -12.858 1.00 73.12 83 ILE A O 1
ATOM 671 N N . LYS A 1 84 ? 36.490 10.000 -13.729 1.00 75.69 84 LYS A N 1
ATOM 672 C CA . LYS A 1 84 ? 36.481 11.237 -12.946 1.00 75.69 84 LYS A CA 1
ATOM 673 C C . LYS A 1 84 ? 35.411 12.216 -13.435 1.00 75.69 84 LYS A C 1
ATOM 675 O O . LYS A 1 84 ? 34.747 12.832 -12.606 1.00 75.69 84 LYS A O 1
ATOM 680 N N . GLU A 1 85 ? 35.222 12.326 -14.747 1.00 73.94 85 GLU A N 1
ATOM 681 C CA . GLU A 1 85 ? 34.178 13.170 -15.342 1.00 73.94 85 GLU A CA 1
ATOM 682 C C . GLU A 1 85 ? 32.767 12.667 -14.999 1.00 73.94 85 GLU A C 1
ATOM 684 O O . GLU A 1 85 ? 31.893 13.470 -14.660 1.00 73.94 85 GLU A O 1
ATOM 689 N N . ASP A 1 86 ? 32.557 11.348 -14.992 1.00 73.38 86 ASP A N 1
ATOM 690 C CA . ASP A 1 86 ? 31.284 10.748 -14.578 1.00 73.38 86 ASP A CA 1
ATOM 691 C C . ASP A 1 86 ? 30.994 10.989 -13.087 1.00 73.38 86 ASP A C 1
ATOM 693 O O . ASP A 1 86 ? 29.868 11.323 -12.709 1.00 73.38 86 ASP A O 1
ATOM 697 N N . PHE A 1 87 ? 32.017 10.895 -12.230 1.00 76.19 87 PHE A N 1
ATOM 698 C CA . PHE A 1 87 ? 31.879 11.152 -10.794 1.00 76.19 87 PHE A CA 1
ATOM 699 C C . PHE A 1 87 ? 31.571 12.627 -10.483 1.00 76.19 87 PHE A C 1
ATOM 701 O O . PHE A 1 87 ? 30.744 12.923 -9.618 1.00 76.19 87 PHE A O 1
ATOM 708 N N . GLU A 1 88 ? 32.196 13.564 -11.203 1.00 75.38 88 GLU A N 1
ATOM 709 C CA . GLU A 1 88 ? 31.938 15.003 -11.056 1.00 75.38 88 GLU A CA 1
ATOM 710 C C . GLU A 1 88 ? 30.520 15.386 -11.509 1.00 75.38 88 GLU A C 1
ATOM 712 O O . GLU A 1 88 ? 29.859 16.175 -10.827 1.00 75.38 88 GLU A O 1
ATOM 717 N N . LYS A 1 89 ? 30.004 14.780 -12.588 1.00 72.94 89 LYS A N 1
ATOM 718 C CA . LYS A 1 89 ? 28.597 14.945 -12.997 1.00 72.94 89 LYS A CA 1
ATOM 719 C C . LYS A 1 89 ? 27.623 14.453 -11.927 1.00 72.94 89 LYS A C 1
ATOM 721 O O . LYS A 1 89 ? 26.675 15.158 -11.590 1.00 72.94 89 LYS A O 1
ATOM 726 N N . LEU A 1 90 ? 27.890 13.286 -11.343 1.00 68.56 90 LEU A N 1
ATOM 727 C CA . LEU A 1 90 ? 27.026 12.675 -10.329 1.00 68.56 90 LEU A CA 1
ATOM 728 C C . LEU A 1 90 ? 26.979 13.508 -9.030 1.00 68.56 90 LEU A C 1
ATOM 730 O O . LEU A 1 90 ? 25.924 13.659 -8.410 1.00 68.56 90 LEU A O 1
ATOM 734 N N . LEU A 1 91 ? 28.103 14.125 -8.646 1.00 71.38 91 LEU A N 1
ATOM 735 C CA . LEU A 1 91 ? 28.179 15.070 -7.523 1.00 71.38 91 LEU A CA 1
ATOM 736 C C . LEU A 1 91 ? 27.424 16.385 -7.787 1.00 71.38 91 LEU A C 1
ATOM 738 O O . LEU A 1 91 ? 26.803 16.939 -6.871 1.00 71.38 91 LEU A O 1
ATOM 742 N N . HIS A 1 92 ? 27.474 16.896 -9.018 1.00 70.44 92 HIS A N 1
ATOM 743 C CA . HIS A 1 92 ? 26.781 18.128 -9.396 1.00 70.44 92 HIS A CA 1
ATOM 744 C C . HIS A 1 92 ? 25.254 17.971 -9.313 1.00 70.44 92 HIS A C 1
ATOM 746 O O . HIS A 1 92 ? 24.571 18.813 -8.730 1.00 70.44 92 HIS A O 1
ATOM 752 N N . ASP A 1 93 ? 24.725 16.840 -9.776 1.00 57.09 93 ASP A N 1
ATOM 753 C CA . ASP A 1 93 ? 23.286 16.563 -9.735 1.00 57.09 93 ASP A CA 1
ATOM 754 C C . ASP A 1 93 ? 22.765 16.347 -8.304 1.00 57.09 93 ASP A C 1
ATOM 756 O O . ASP A 1 93 ? 21.699 16.856 -7.940 1.00 57.09 93 ASP A O 1
ATOM 760 N N . MET A 1 94 ? 23.542 15.684 -7.436 1.00 56.81 94 MET A N 1
ATOM 761 C CA . MET A 1 94 ? 23.180 15.544 -6.019 1.00 56.81 94 MET A CA 1
ATOM 762 C C . MET A 1 94 ? 23.101 16.894 -5.296 1.00 56.81 94 MET A C 1
ATOM 764 O O . MET A 1 94 ? 22.202 17.110 -4.480 1.00 56.81 94 MET A O 1
ATOM 768 N N . THR A 1 95 ? 24.012 17.821 -5.601 1.00 57.25 95 THR A N 1
ATOM 769 C CA . THR A 1 95 ? 24.069 19.137 -4.943 1.00 57.25 95 THR A CA 1
ATOM 770 C C . THR A 1 95 ? 22.970 20.092 -5.418 1.00 57.25 95 THR A C 1
ATOM 772 O O . THR A 1 95 ? 22.511 20.917 -4.628 1.00 57.25 95 THR A O 1
ATOM 775 N N . PHE A 1 96 ? 22.459 19.936 -6.644 1.00 51.25 96 PHE A N 1
ATOM 776 C CA . PHE A 1 96 ? 21.356 20.751 -7.176 1.00 51.25 96 PHE A CA 1
ATOM 777 C C . PHE A 1 96 ? 19.982 20.410 -6.561 1.00 51.25 96 PHE A C 1
ATOM 779 O O . PHE A 1 96 ? 19.111 21.275 -6.444 1.00 51.25 96 PHE A O 1
ATOM 786 N N . SER A 1 97 ? 19.792 19.164 -6.112 1.00 46.41 97 SER A N 1
ATOM 787 C CA . SER A 1 97 ? 18.555 18.694 -5.458 1.00 46.41 97 SER A CA 1
ATOM 788 C C . SER A 1 97 ? 18.428 19.102 -3.979 1.00 46.41 97 SER A C 1
ATOM 790 O O . SER A 1 97 ? 17.338 19.067 -3.402 1.00 46.41 97 SER A O 1
ATOM 792 N N . ALA A 1 98 ? 19.524 19.559 -3.366 1.00 44.47 98 ALA A N 1
ATOM 793 C CA . ALA A 1 98 ? 19.574 20.039 -1.991 1.00 44.47 98 ALA A CA 1
ATOM 794 C C . ALA A 1 98 ? 19.149 21.516 -1.895 1.00 44.47 98 ALA A C 1
ATOM 796 O O . ALA A 1 98 ? 19.904 22.371 -1.429 1.00 44.47 98 ALA A O 1
ATOM 797 N N . GLN A 1 99 ? 17.931 21.853 -2.329 1.00 47.47 99 GLN A N 1
ATOM 798 C CA . GLN A 1 99 ? 17.391 23.176 -2.017 1.00 47.47 99 GLN A CA 1
ATOM 799 C C . GLN A 1 99 ? 17.091 23.285 -0.513 1.00 47.47 99 GLN A C 1
ATOM 801 O O . GLN A 1 99 ? 16.566 22.338 0.086 1.00 47.47 99 GLN A O 1
ATOM 806 N N . PRO A 1 100 ? 17.404 24.427 0.127 1.00 42.12 100 PRO A N 1
ATOM 807 C CA . PRO A 1 100 ? 17.136 24.614 1.541 1.00 42.12 100 PRO A CA 1
ATOM 808 C C . PRO A 1 100 ? 15.632 24.508 1.786 1.00 42.12 100 PRO A C 1
ATOM 810 O O . PRO A 1 100 ? 14.826 25.240 1.212 1.00 42.12 100 PRO A O 1
ATOM 813 N N . GLN A 1 101 ? 15.265 23.574 2.660 1.00 43.22 101 GLN A N 1
ATOM 814 C CA . GLN A 1 101 ? 13.895 23.382 3.107 1.00 43.22 101 GLN A CA 1
ATOM 815 C C . GLN A 1 101 ? 13.322 24.716 3.596 1.00 43.22 101 GLN A C 1
ATOM 817 O O . GLN A 1 101 ? 13.874 25.350 4.501 1.00 43.22 101 GLN A O 1
ATOM 822 N N . VAL A 1 102 ? 12.183 25.123 3.031 1.00 42.62 102 VAL A N 1
ATOM 823 C CA . VAL A 1 102 ? 11.361 26.184 3.613 1.00 42.62 102 VAL A CA 1
ATOM 824 C C . VAL A 1 102 ? 10.926 25.681 4.984 1.00 42.62 102 VAL A C 1
ATOM 826 O O . VAL A 1 102 ? 10.043 24.833 5.103 1.00 42.62 102 VAL A O 1
ATOM 829 N N . LYS A 1 103 ? 11.581 26.173 6.038 1.00 44.25 103 LYS A N 1
ATOM 830 C CA . LYS A 1 103 ? 11.107 25.995 7.408 1.00 44.25 103 LYS A CA 1
ATOM 831 C C . LYS A 1 103 ? 9.687 26.541 7.436 1.00 44.25 103 LYS A C 1
ATOM 833 O O . LYS A 1 103 ? 9.494 27.740 7.240 1.00 44.25 103 LYS A O 1
ATOM 838 N N . ILE A 1 104 ? 8.704 25.672 7.650 1.00 46.91 104 ILE A N 1
ATOM 839 C CA . ILE A 1 104 ? 7.336 26.106 7.915 1.00 46.91 104 ILE A CA 1
ATOM 840 C C . ILE A 1 104 ? 7.420 26.911 9.213 1.00 46.91 104 ILE A C 1
ATOM 842 O O . ILE A 1 104 ? 7.589 26.356 10.299 1.00 46.91 104 ILE A O 1
ATOM 846 N N . GLY A 1 105 ? 7.433 28.237 9.082 1.00 54.81 105 GLY A N 1
ATOM 847 C CA . GLY A 1 105 ? 7.415 29.146 10.216 1.00 54.81 105 GLY A CA 1
ATOM 848 C C . GLY A 1 105 ? 6.166 28.902 11.056 1.00 54.81 105 GLY A C 1
ATOM 849 O O . GLY A 1 105 ? 5.167 28.363 10.577 1.00 54.81 105 GLY A O 1
ATOM 850 N N . LYS A 1 106 ? 6.215 29.303 12.327 1.00 58.78 106 LYS A N 1
ATOM 851 C CA . LYS A 1 106 ? 5.026 29.344 13.185 1.00 58.78 106 LYS A CA 1
ATOM 852 C C . LYS A 1 106 ? 3.925 30.110 12.438 1.00 58.78 106 LYS A C 1
ATOM 854 O O . LY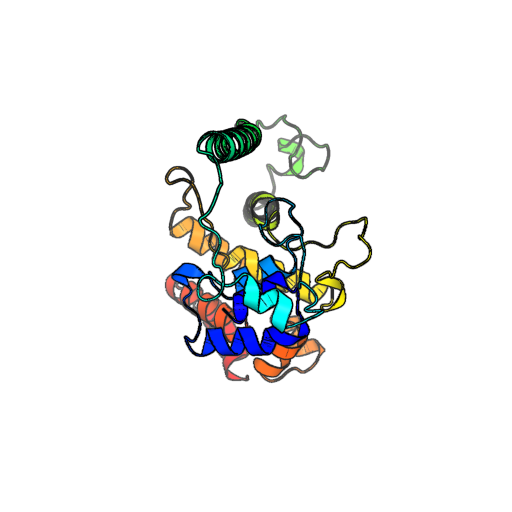S A 1 106 ? 4.144 31.257 12.074 1.00 58.78 106 LYS A O 1
ATOM 859 N N . ILE A 1 107 ? 2.784 29.468 12.185 1.00 63.50 107 ILE A N 1
ATOM 860 C CA . ILE A 1 107 ? 1.643 30.091 11.500 1.00 63.50 107 ILE A CA 1
ATOM 861 C C . ILE A 1 107 ? 0.952 31.014 12.499 1.00 63.50 107 ILE A C 1
ATOM 863 O O . ILE A 1 107 ? 0.466 30.568 13.541 1.00 63.50 107 ILE A O 1
ATOM 867 N N . TYR A 1 108 ? 0.908 32.303 12.189 1.00 74.62 108 TYR A N 1
ATOM 868 C CA . TYR A 1 108 ? 0.276 33.304 13.032 1.00 74.62 108 TYR A CA 1
ATOM 869 C C . TYR A 1 108 ? -1.223 33.421 12.706 1.00 74.62 108 TYR A C 1
ATOM 871 O O . TYR A 1 108 ? -1.649 33.185 11.576 1.00 74.62 108 TYR A O 1
ATOM 879 N N . PRO A 1 109 ? -2.078 33.832 13.663 1.00 77.38 109 PRO A N 1
ATOM 880 C CA . PRO A 1 109 ? -3.539 33.854 13.492 1.00 77.38 109 PRO A CA 1
ATOM 881 C C . PRO A 1 109 ? -4.056 34.620 12.258 1.00 77.38 109 PRO A C 1
ATOM 883 O O . PRO A 1 109 ? -5.162 34.367 11.777 1.00 77.38 109 PRO A O 1
ATOM 886 N N . ASN A 1 110 ? -3.293 35.587 11.749 1.00 79.69 110 ASN A N 1
ATOM 887 C CA . ASN A 1 110 ? -3.685 36.395 10.595 1.00 79.69 110 ASN A CA 1
ATOM 888 C C . ASN A 1 110 ? -3.168 35.865 9.249 1.00 79.69 110 ASN A C 1
ATOM 890 O O . ASN A 1 110 ? -3.594 36.408 8.228 1.00 79.69 110 ASN A O 1
ATOM 894 N N . ASP A 1 111 ? -2.320 34.835 9.244 1.00 84.69 111 ASP A N 1
ATOM 895 C CA . ASP A 1 111 ? -1.703 34.284 8.036 1.00 84.69 111 ASP A CA 1
ATOM 896 C C . ASP A 1 111 ? -2.741 33.574 7.152 1.00 84.69 111 ASP A C 1
ATOM 898 O O . ASP A 1 111 ? -3.772 33.113 7.658 1.00 84.69 111 ASP A O 1
ATOM 902 N N . PRO A 1 112 ? -2.529 33.501 5.826 1.00 79.19 112 PRO A N 1
ATOM 903 C CA . PRO A 1 112 ? -3.414 32.760 4.930 1.00 79.19 112 PRO A CA 1
ATOM 904 C C . PRO A 1 112 ? -3.493 31.279 5.327 1.00 79.19 112 PRO A C 1
ATOM 906 O O . PRO A 1 112 ? -2.490 30.657 5.669 1.00 79.19 112 PRO A O 1
ATOM 909 N N . CYS A 1 113 ? -4.700 30.707 5.296 1.00 69.44 113 CYS A N 1
ATOM 910 C CA . CYS A 1 113 ? -4.918 29.326 5.710 1.00 69.44 113 CYS A CA 1
ATOM 911 C C . CYS A 1 113 ? -4.199 28.357 4.759 1.00 69.44 113 CYS A C 1
ATOM 913 O O . CYS A 1 113 ? -4.532 28.330 3.571 1.00 69.44 113 CYS A O 1
ATOM 915 N N . PRO A 1 114 ? -3.319 27.480 5.271 1.00 67.94 114 PRO A N 1
ATOM 916 C CA . PRO A 1 114 ? -2.644 26.453 4.467 1.00 67.94 114 PRO A CA 1
ATOM 917 C C . PRO A 1 114 ? -3.595 25.377 3.915 1.00 67.94 114 PRO A C 1
ATOM 919 O O . PRO A 1 114 ? -3.204 24.586 3.068 1.00 67.94 114 PRO A O 1
ATOM 922 N N . CYS A 1 115 ? -4.856 25.369 4.353 1.00 61.41 115 CYS A N 1
ATOM 923 C CA . CYS A 1 115 ? -5.929 24.527 3.829 1.00 61.41 115 CYS A CA 1
ATOM 924 C C . CYS A 1 115 ? -6.423 24.926 2.421 1.00 61.41 115 CYS A C 1
ATOM 926 O O . CYS A 1 115 ? -7.382 24.341 1.929 1.00 61.41 115 CYS A O 1
ATOM 928 N N . GLY A 1 116 ? -5.841 25.963 1.805 1.00 63.25 116 GLY A N 1
ATOM 929 C CA . GLY A 1 116 ? -6.203 26.410 0.456 1.00 63.25 116 GLY A CA 1
ATOM 930 C C . GLY A 1 116 ? -7.515 27.198 0.367 1.00 63.25 116 GLY A C 1
ATOM 931 O O . GLY A 1 116 ? -7.960 27.523 -0.725 1.00 63.25 116 GLY A O 1
ATOM 932 N N . SER A 1 117 ? -8.135 27.557 1.497 1.00 69.56 117 SER A N 1
ATOM 933 C CA . SER A 1 117 ? -9.441 28.242 1.518 1.00 69.56 117 SER A CA 1
ATOM 934 C C . SER A 1 117 ? -9.394 29.740 1.189 1.00 69.56 117 SER A C 1
ATOM 936 O O . SER A 1 117 ? -10.441 30.385 1.129 1.00 69.56 117 SER A O 1
ATOM 938 N N . GLY A 1 118 ? -8.196 30.328 1.086 1.00 74.31 118 GLY A N 1
ATOM 939 C CA . GLY A 1 118 ? -7.993 31.771 0.902 1.00 74.31 118 GLY A CA 1
ATOM 940 C C . GLY A 1 118 ? -8.344 32.645 2.120 1.00 74.31 118 GLY A C 1
ATOM 941 O O . GLY A 1 118 ? -8.214 33.866 2.063 1.00 74.31 118 GLY A O 1
ATOM 942 N N . LYS A 1 119 ? -8.782 32.060 3.246 1.00 77.19 119 LYS A N 1
ATOM 943 C CA . LYS A 1 119 ? -9.173 32.787 4.472 1.00 77.19 119 LYS A CA 1
ATOM 944 C C . LYS A 1 119 ? -8.010 32.881 5.466 1.00 77.19 119 LYS A C 1
ATOM 946 O O . LYS A 1 119 ? -7.132 32.028 5.468 1.00 77.19 119 LYS A O 1
ATOM 951 N N . LYS A 1 120 ? -8.021 33.875 6.369 1.00 79.25 120 LYS A N 1
ATOM 952 C CA . LYS A 1 120 ? -7.048 33.964 7.485 1.00 79.25 120 LYS A CA 1
ATOM 953 C C . LYS A 1 120 ? -7.167 32.748 8.414 1.00 79.25 120 LYS A C 1
ATOM 955 O O . LYS A 1 120 ? -8.289 32.329 8.706 1.00 79.25 120 LYS A O 1
ATOM 960 N N . TYR A 1 121 ? -6.051 32.241 8.936 1.00 77.25 121 TYR A N 1
ATOM 961 C CA . TYR A 1 121 ? -5.970 31.023 9.751 1.00 77.25 121 TYR A CA 1
ATOM 962 C C . TYR A 1 121 ? -6.945 31.038 10.941 1.00 77.25 121 TYR A C 1
ATOM 964 O O . TYR A 1 121 ? -7.720 30.091 11.114 1.00 77.25 121 TYR A O 1
ATOM 972 N N . LYS A 1 122 ? -7.037 32.168 11.661 1.00 77.69 122 LYS A N 1
ATOM 973 C CA . LYS A 1 122 ? -7.989 32.368 12.773 1.00 77.69 122 LYS A CA 1
ATOM 974 C C . LYS A 1 122 ? -9.463 32.241 12.402 1.00 77.69 122 LYS A C 1
ATOM 976 O O . LYS A 1 122 ? -10.288 31.934 13.249 1.00 77.69 122 LYS A O 1
ATOM 981 N N . LYS A 1 123 ? -9.805 32.513 11.141 1.00 77.44 123 LYS A N 1
ATOM 982 C CA . LYS A 1 123 ? -11.179 32.462 10.620 1.00 77.44 123 LYS A CA 1
ATOM 983 C C . LYS A 1 123 ? -11.482 31.156 9.879 1.00 77.44 123 LYS A C 1
ATOM 985 O O . LYS A 1 123 ? -12.556 31.043 9.298 1.00 77.44 123 LYS A O 1
ATOM 990 N N . CYS A 1 124 ? -10.539 30.212 9.838 1.00 76.06 124 CYS A N 1
ATOM 991 C CA . CYS A 1 124 ? -10.682 28.985 9.063 1.00 76.06 124 CYS A CA 1
ATOM 992 C C . CYS A 1 124 ? -10.424 27.723 9.889 1.00 76.06 124 CYS A C 1
ATOM 994 O O . CYS A 1 124 ? -11.360 26.974 10.153 1.00 76.06 124 CYS A O 1
ATOM 996 N N . CYS A 1 125 ? -9.178 27.480 10.296 1.00 66.88 125 CYS A N 1
ATOM 997 C CA . CYS A 1 125 ? -8.789 26.222 10.943 1.00 66.88 125 CYS A CA 1
ATOM 998 C C . CYS A 1 125 ? -8.512 26.366 12.444 1.00 66.88 125 CYS A C 1
ATOM 1000 O O . CYS A 1 125 ? -8.444 25.360 13.135 1.00 66.88 125 CYS A O 1
ATOM 1002 N N . MET A 1 126 ? -8.400 27.591 12.969 1.00 71.44 126 MET A N 1
ATOM 1003 C CA . MET A 1 126 ? -8.025 27.823 14.372 1.00 71.44 126 MET A CA 1
ATOM 1004 C C . MET A 1 126 ? -9.101 27.425 15.397 1.00 71.44 126 MET A C 1
ATOM 1006 O O . MET A 1 126 ? -8.751 27.053 16.509 1.00 71.44 126 MET A O 1
ATOM 1010 N N . ASN A 1 127 ? -10.386 27.475 15.027 1.00 64.12 127 ASN A N 1
ATOM 1011 C CA . ASN A 1 127 ? -11.518 27.221 15.935 1.00 64.12 127 ASN A CA 1
ATOM 1012 C C . ASN A 1 127 ? -12.244 25.893 15.660 1.00 64.12 127 ASN A C 1
ATOM 1014 O O . ASN A 1 127 ? -13.397 25.732 16.055 1.00 64.12 127 ASN A O 1
ATOM 1018 N N . LYS A 1 128 ? -11.623 24.960 14.932 1.00 53.38 128 LYS A N 1
ATOM 1019 C CA . LYS A 1 128 ? -12.231 23.653 14.671 1.00 53.38 128 LYS A CA 1
ATOM 1020 C C . LYS A 1 128 ? -11.827 22.639 15.760 1.00 53.38 128 LYS A C 1
ATOM 1022 O O . LYS A 1 128 ? -10.756 22.780 16.347 1.00 53.38 128 LYS A O 1
ATOM 1027 N N . THR A 1 129 ? -12.713 21.678 16.045 1.00 53.84 129 THR A N 1
ATOM 1028 C CA . THR A 1 129 ? -12.587 20.623 17.082 1.00 53.84 129 THR A CA 1
ATOM 1029 C C . THR A 1 129 ? -11.285 19.820 16.961 1.00 53.84 129 THR A C 1
ATOM 1031 O O . THR A 1 129 ? -10.627 19.891 15.925 1.00 53.84 129 THR A O 1
ATOM 1034 N N . ASP A 1 130 ? -10.899 19.056 17.991 1.00 54.25 130 ASP A N 1
ATOM 1035 C CA . ASP A 1 130 ? -9.635 18.294 17.979 1.00 54.25 130 ASP A CA 1
ATOM 1036 C C . ASP A 1 130 ? -9.511 17.333 16.776 1.00 54.25 130 ASP A C 1
ATOM 1038 O O . ASP A 1 130 ? -8.441 17.291 16.167 1.00 54.25 130 ASP A O 1
ATOM 1042 N N . ASP A 1 131 ? -10.615 16.743 16.298 1.00 51.75 131 ASP A N 1
ATOM 1043 C CA . ASP A 1 131 ? -10.655 15.947 15.053 1.00 51.75 131 ASP A CA 1
ATOM 1044 C C . ASP A 1 131 ? -10.144 16.719 13.820 1.00 51.75 131 ASP A C 1
ATOM 1046 O O . ASP A 1 131 ? -9.442 16.191 12.958 1.00 51.75 131 ASP A O 1
ATOM 1050 N N . ASN A 1 132 ? -10.440 18.020 13.741 1.00 60.31 132 ASN A N 1
ATOM 1051 C CA . ASN A 1 132 ? -10.016 18.858 12.619 1.00 60.31 132 ASN A CA 1
ATOM 1052 C C . ASN A 1 132 ? -8.531 19.244 12.689 1.00 60.31 132 ASN A C 1
ATOM 1054 O O . ASN A 1 132 ? -7.958 19.645 11.671 1.00 60.31 132 ASN A O 1
ATOM 1058 N N . LYS A 1 133 ? -7.907 19.169 13.873 1.00 64.12 133 LYS A N 1
ATOM 1059 C CA . LYS A 1 133 ? -6.465 19.406 14.028 1.00 64.12 133 LYS A CA 1
ATOM 1060 C C . LYS A 1 133 ? -5.674 18.189 13.568 1.00 64.12 133 LYS A C 1
ATOM 1062 O O . LYS A 1 133 ? -4.693 18.363 12.847 1.00 64.12 133 LYS A O 1
ATOM 1067 N N . GLU A 1 134 ? -6.116 16.986 13.929 1.00 68.50 134 GLU A N 1
ATOM 1068 C CA . GLU A 1 134 ? -5.505 15.739 13.459 1.00 68.50 134 GLU A CA 1
ATOM 1069 C C . GLU A 1 134 ? -5.618 15.612 11.940 1.00 68.50 134 GLU A C 1
ATOM 1071 O O . GLU A 1 134 ? -4.607 15.414 11.269 1.00 68.50 134 GLU A O 1
ATOM 1076 N N . ASP A 1 135 ? -6.798 15.868 11.370 1.00 74.31 135 ASP A N 1
ATOM 1077 C CA . ASP A 1 135 ? -6.986 15.872 9.916 1.00 74.31 135 ASP A CA 1
ATOM 1078 C C . ASP A 1 135 ? -6.080 16.880 9.196 1.00 74.31 135 ASP A C 1
ATOM 1080 O O . ASP A 1 135 ? -5.608 16.609 8.088 1.00 74.31 135 ASP A O 1
ATOM 1084 N N . PHE A 1 136 ? -5.813 18.036 9.812 1.00 73.44 136 PHE A N 1
ATOM 1085 C CA . PHE A 1 136 ? -4.915 19.045 9.256 1.00 73.44 136 PHE A CA 1
ATOM 1086 C C . PHE A 1 136 ? -3.442 18.613 9.310 1.00 73.44 136 PHE A C 1
ATOM 1088 O O . PHE A 1 136 ? -2.735 18.732 8.306 1.00 73.44 136 PHE A O 1
ATOM 1095 N N . ILE A 1 137 ? -2.982 18.086 10.450 1.00 76.56 137 ILE A N 1
ATOM 1096 C CA . ILE A 1 137 ? -1.620 17.548 10.603 1.00 76.56 137 ILE A CA 1
ATOM 1097 C C . ILE A 1 137 ? -1.405 16.415 9.596 1.00 76.56 137 ILE A C 1
ATOM 1099 O O . ILE A 1 137 ? -0.424 16.419 8.850 1.00 76.56 137 ILE A O 1
ATOM 1103 N N . MET A 1 138 ? -2.373 15.505 9.501 1.00 83.00 138 MET A N 1
ATOM 1104 C CA . MET A 1 138 ? -2.320 14.384 8.573 1.00 83.00 138 MET A CA 1
ATOM 1105 C C . MET A 1 138 ? -2.464 14.838 7.116 1.00 83.00 138 MET A C 1
ATOM 1107 O O . MET A 1 138 ? -1.922 14.199 6.229 1.00 83.00 138 MET A O 1
ATOM 1111 N N . ALA A 1 139 ? -3.114 15.966 6.812 1.00 80.75 139 ALA A N 1
ATOM 1112 C CA . ALA A 1 139 ? -3.130 16.510 5.449 1.00 80.75 139 ALA A CA 1
ATOM 1113 C C . ALA A 1 139 ? -1.741 16.966 4.978 1.00 80.75 139 ALA A C 1
ATOM 1115 O O . ALA A 1 139 ? -1.360 16.705 3.835 1.00 80.75 139 ALA A O 1
ATOM 1116 N N . ALA A 1 140 ? -0.976 17.624 5.853 1.00 79.56 140 ALA A N 1
ATOM 1117 C CA . ALA A 1 140 ? 0.410 17.977 5.558 1.00 79.56 140 ALA A CA 1
ATOM 1118 C C . ALA A 1 140 ? 1.288 16.722 5.423 1.00 79.56 140 ALA A C 1
ATOM 1120 O O . ALA A 1 140 ? 2.121 16.652 4.519 1.00 79.56 140 ALA A O 1
ATOM 1121 N N . ASP A 1 141 ? 1.051 15.721 6.276 1.00 82.31 141 ASP A N 1
ATOM 1122 C CA . ASP A 1 141 ? 1.703 14.412 6.215 1.00 82.31 141 ASP A CA 1
ATOM 1123 C C . ASP A 1 141 ? 1.450 13.708 4.872 1.00 82.31 141 ASP A C 1
ATOM 1125 O O . ASP A 1 141 ? 2.403 13.350 4.182 1.00 82.31 141 ASP A O 1
ATOM 1129 N N . ARG A 1 142 ? 0.186 13.620 4.431 1.00 86.25 142 ARG A N 1
ATOM 1130 C CA . ARG A 1 142 ? -0.191 13.064 3.121 1.00 86.25 142 ARG A CA 1
ATOM 1131 C C . ARG A 1 142 ? 0.579 13.719 1.987 1.00 86.25 142 ARG A C 1
ATOM 1133 O O . ARG A 1 142 ? 1.194 13.028 1.189 1.00 86.25 142 ARG A O 1
ATOM 1140 N N . LYS A 1 143 ? 0.589 15.054 1.939 1.00 84.25 143 LYS A N 1
ATOM 1141 C CA . LYS A 1 143 ? 1.287 15.794 0.879 1.00 84.25 143 LYS A CA 1
ATOM 1142 C C . LYS A 1 143 ? 2.791 15.505 0.860 1.00 84.25 143 LYS A C 1
ATOM 1144 O O . LYS A 1 143 ? 3.395 15.507 -0.206 1.00 84.25 143 LYS A O 1
ATOM 1149 N N . LYS A 1 144 ? 3.399 15.296 2.030 1.00 82.94 144 LYS A N 1
ATOM 1150 C CA . LYS A 1 144 ? 4.831 15.010 2.146 1.00 82.94 144 LYS A CA 1
ATOM 1151 C C . LYS A 1 144 ? 5.167 13.595 1.675 1.00 82.94 144 LYS A C 1
ATOM 1153 O O . LYS A 1 144 ? 6.123 13.437 0.928 1.00 82.94 144 LYS A O 1
ATOM 1158 N N . TRP A 1 145 ? 4.408 12.597 2.121 1.00 83.12 145 TRP A N 1
ATOM 1159 C CA . TRP A 1 145 ? 4.772 11.183 1.967 1.00 83.12 145 TRP A CA 1
ATOM 1160 C C . TRP A 1 145 ? 4.101 10.477 0.789 1.00 83.12 145 TRP A C 1
ATOM 1162 O O . TRP A 1 145 ? 4.562 9.415 0.394 1.00 83.12 145 TRP A O 1
ATOM 1172 N N . LEU A 1 146 ? 3.061 11.068 0.192 1.00 88.44 146 LEU A N 1
ATOM 1173 C CA . LEU A 1 146 ? 2.518 10.600 -1.089 1.00 88.44 146 LEU A CA 1
ATOM 1174 C C . LEU A 1 146 ? 3.308 11.108 -2.296 1.00 88.44 146 LEU A C 1
ATOM 1176 O O . LEU A 1 146 ? 3.006 10.706 -3.409 1.00 88.44 146 LEU A O 1
ATOM 1180 N N . LYS A 1 147 ? 4.323 11.959 -2.104 1.00 83.69 147 LYS A N 1
ATOM 1181 C CA . LYS A 1 147 ? 5.187 12.405 -3.207 1.00 83.69 147 LYS A CA 1
ATOM 1182 C C . LYS A 1 147 ? 5.833 11.221 -3.937 1.00 83.69 147 LYS A C 1
ATOM 1184 O O . LYS A 1 147 ? 5.988 11.274 -5.150 1.00 83.69 147 LYS A O 1
ATOM 1189 N N . ASP A 1 148 ? 6.196 10.192 -3.178 1.00 78.75 148 ASP A N 1
ATOM 1190 C CA . ASP A 1 148 ? 6.865 8.998 -3.690 1.00 78.75 148 ASP A CA 1
ATOM 1191 C C . ASP A 1 148 ? 5.864 7.877 -4.027 1.00 78.75 148 ASP A C 1
ATOM 1193 O O . ASP A 1 148 ? 6.272 6.801 -4.442 1.00 78.75 148 ASP A O 1
ATOM 1197 N N . TYR A 1 149 ? 4.559 8.103 -3.821 1.00 90.06 149 TYR A N 1
ATOM 1198 C CA . TYR A 1 149 ? 3.525 7.150 -4.216 1.00 90.06 149 TYR A CA 1
ATOM 1199 C C . TYR A 1 149 ? 3.341 7.198 -5.741 1.00 90.06 149 TYR A C 1
ATOM 1201 O O . TYR A 1 149 ? 3.322 8.300 -6.297 1.00 90.06 149 TYR A O 1
ATOM 1209 N N . PRO A 1 150 ? 3.137 6.062 -6.430 1.00 86.44 150 PRO A N 1
ATOM 1210 C CA . PRO A 1 150 ? 2.926 6.056 -7.872 1.00 86.44 150 PRO A CA 1
ATOM 1211 C C . PRO A 1 150 ? 1.591 6.707 -8.254 1.00 86.44 150 PRO A C 1
ATOM 1213 O O . PRO A 1 150 ? 0.534 6.079 -8.231 1.00 86.44 150 PRO A O 1
ATOM 1216 N N . GLU A 1 151 ? 1.606 8.000 -8.569 1.00 76.12 151 GLU A N 1
ATOM 1217 C CA . GLU A 1 151 ? 0.406 8.729 -8.984 1.00 76.12 151 GLU A CA 1
ATOM 1218 C C . GLU A 1 151 ? 0.253 8.759 -10.508 1.00 76.12 151 GLU A C 1
ATOM 1220 O O . GLU A 1 151 ? 1.225 8.838 -11.259 1.00 76.12 151 GLU A O 1
ATOM 1225 N N . ASP A 1 152 ? -1.000 8.704 -10.959 1.00 79.31 152 ASP A N 1
ATOM 1226 C CA . ASP A 1 152 ? -1.359 8.916 -12.358 1.00 79.31 152 ASP A CA 1
ATOM 1227 C C . ASP A 1 152 ? -1.275 10.423 -12.666 1.00 79.31 152 ASP A C 1
ATOM 1229 O O . ASP A 1 152 ? -1.989 11.208 -12.031 1.00 79.31 152 ASP A O 1
ATOM 1233 N N . PRO A 1 153 ? -0.382 10.860 -13.569 1.00 80.12 153 PRO A N 1
ATOM 1234 C CA . PRO A 1 153 ? -0.259 12.261 -13.929 1.00 80.12 153 PRO A CA 1
ATOM 1235 C C . PRO A 1 153 ? -1.463 12.720 -14.759 1.00 80.12 153 PRO A C 1
ATOM 1237 O O . PRO A 1 153 ? -2.024 11.958 -15.542 1.00 80.12 153 PRO A O 1
ATOM 1240 N N . ASP A 1 154 ? -1.784 14.016 -14.691 1.00 77.50 154 ASP A N 1
ATOM 1241 C CA . ASP A 1 154 ? -2.834 14.620 -15.531 1.00 77.50 154 ASP A CA 1
ATOM 1242 C C . ASP A 1 154 ? -2.580 14.402 -17.038 1.00 77.50 154 ASP A C 1
ATOM 1244 O O . ASP A 1 154 ? -3.512 14.297 -17.836 1.00 77.50 154 ASP A O 1
ATOM 1248 N N . CYS A 1 155 ? -1.303 14.319 -17.427 1.00 81.00 155 CYS A N 1
ATOM 1249 C CA . CYS A 1 155 ? -0.860 14.044 -18.789 1.00 81.00 155 CYS A CA 1
ATOM 1250 C C . CYS A 1 155 ? -0.094 12.720 -18.832 1.00 81.00 155 CYS A C 1
ATOM 1252 O O . CYS A 1 155 ? 1.065 12.651 -18.413 1.00 81.00 155 CYS A O 1
ATOM 1254 N N . ARG A 1 156 ? -0.727 11.682 -19.381 1.00 87.12 156 ARG A N 1
ATOM 1255 C CA . ARG A 1 156 ? -0.103 10.370 -19.560 1.00 87.12 156 ARG A CA 1
ATOM 1256 C C . ARG A 1 156 ? 0.880 10.351 -20.728 1.00 87.12 156 ARG A C 1
ATOM 1258 O O . ARG A 1 156 ? 0.681 11.008 -21.748 1.00 87.12 156 ARG A O 1
ATOM 1265 N N . VAL A 1 157 ? 1.927 9.555 -20.566 1.00 85.06 157 VAL A N 1
ATOM 1266 C CA . VAL A 1 157 ? 2.968 9.307 -21.561 1.00 85.06 157 VAL A CA 1
ATOM 1267 C C . VAL A 1 157 ? 2.675 7.972 -22.236 1.00 85.06 157 VAL A C 1
ATOM 1269 O O . VAL A 1 157 ? 2.404 6.970 -21.575 1.00 85.06 157 VAL A O 1
ATOM 1272 N N . GLU A 1 158 ? 2.714 7.954 -23.564 1.00 82.69 158 GLU A N 1
ATOM 1273 C CA . GLU A 1 158 ? 2.481 6.738 -24.339 1.00 82.69 158 GLU A CA 1
ATOM 1274 C C . GLU A 1 158 ? 3.531 5.662 -24.006 1.00 82.69 158 GLU A C 1
ATOM 1276 O O . GLU A 1 158 ? 4.729 5.937 -23.939 1.00 82.69 158 GLU A O 1
ATOM 1281 N N . GLY A 1 159 ? 3.076 4.429 -23.771 1.00 81.81 159 GLY A N 1
ATOM 1282 C CA . GLY A 1 159 ? 3.929 3.301 -23.379 1.00 81.81 159 GLY A CA 1
ATOM 1283 C C . GLY A 1 159 ? 4.243 3.213 -21.881 1.00 81.81 159 GLY A C 1
ATOM 1284 O O . GLY A 1 159 ? 4.850 2.230 -21.453 1.00 81.81 159 GLY A O 1
ATOM 1285 N N . HIS A 1 160 ? 3.830 4.194 -21.073 1.00 86.81 160 HIS A N 1
ATOM 1286 C CA . HIS A 1 160 ? 3.861 4.075 -19.616 1.00 86.81 160 HIS A CA 1
ATOM 1287 C C . HIS A 1 160 ? 2.607 3.351 -19.112 1.00 86.81 160 HIS A C 1
ATOM 1289 O O . HIS A 1 160 ? 1.537 3.457 -19.710 1.00 86.81 160 HIS A O 1
ATOM 1295 N N . ILE A 1 161 ? 2.760 2.616 -18.013 1.00 88.88 161 ILE A N 1
ATOM 1296 C CA . ILE A 1 161 ? 1.671 1.977 -17.279 1.00 88.88 161 ILE A CA 1
ATOM 1297 C C . ILE A 1 161 ? 1.411 2.760 -15.995 1.00 88.88 161 ILE A C 1
ATOM 1299 O O . ILE A 1 161 ? 2.339 3.305 -15.393 1.00 88.88 161 ILE A O 1
ATOM 1303 N N . TYR A 1 162 ? 0.156 2.789 -15.566 1.00 90.81 162 TYR A N 1
ATOM 1304 C CA . TYR A 1 162 ? -0.292 3.532 -14.393 1.00 90.81 162 TYR A CA 1
ATOM 1305 C C . TYR A 1 162 ? -1.135 2.640 -13.484 1.00 90.81 162 TYR A C 1
ATOM 1307 O O . TYR A 1 162 ? -1.783 1.702 -13.942 1.00 90.81 162 TYR A O 1
ATOM 1315 N N . LEU A 1 163 ? -1.170 2.935 -12.179 1.00 91.81 163 LEU A N 1
ATOM 1316 C CA . LEU A 1 163 ? -1.980 2.157 -11.228 1.00 91.81 163 LEU A CA 1
ATOM 1317 C C . LEU A 1 163 ? -3.462 2.114 -11.616 1.00 91.81 163 LEU A C 1
ATOM 1319 O O . LEU A 1 163 ? -4.114 1.086 -11.462 1.00 91.81 163 LEU A O 1
ATOM 1323 N N . SER A 1 164 ? -3.976 3.215 -12.152 1.00 92.25 164 SER A N 1
ATOM 1324 C CA . SER A 1 164 ? -5.351 3.366 -12.635 1.00 92.25 164 SER A CA 1
ATOM 1325 C C . SER A 1 164 ? -5.683 2.499 -13.855 1.00 92.25 164 SER A C 1
ATOM 1327 O O . SER A 1 164 ? -6.862 2.335 -14.162 1.00 92.25 164 SER A O 1
ATOM 1329 N N . ASP A 1 165 ? -4.685 1.918 -14.532 1.00 91.88 165 ASP A N 1
ATOM 1330 C CA . ASP A 1 165 ? -4.908 0.931 -15.595 1.00 91.88 165 ASP A CA 1
ATOM 1331 C C . ASP A 1 165 ? -5.298 -0.445 -15.028 1.00 91.88 165 ASP A C 1
ATOM 1333 O O . ASP A 1 165 ? -5.918 -1.250 -15.724 1.00 91.88 165 ASP A O 1
ATOM 1337 N N . PHE A 1 166 ? -4.958 -0.709 -13.761 1.00 91.81 166 PHE A N 1
ATOM 1338 C CA . PHE A 1 166 ? -5.148 -2.007 -13.106 1.00 91.81 166 PHE A CA 1
ATOM 1339 C C . PHE A 1 166 ? -6.128 -1.956 -11.931 1.00 91.81 166 PHE A C 1
ATOM 1341 O O . PHE A 1 166 ? -6.810 -2.943 -11.662 1.00 91.81 166 PHE A O 1
ATOM 1348 N N . TYR A 1 167 ? -6.222 -0.816 -11.243 1.00 93.44 167 TYR A N 1
ATOM 1349 C CA . TYR A 1 167 ? -6.998 -0.665 -10.016 1.00 93.44 167 TYR A CA 1
ATOM 1350 C C . TYR A 1 167 ? -8.001 0.478 -10.108 1.00 93.44 167 TYR A C 1
ATOM 1352 O O . TYR A 1 167 ? -7.730 1.546 -10.657 1.00 93.44 167 TYR A O 1
ATOM 1360 N N . ASP A 1 168 ? -9.173 0.274 -9.504 1.00 93.88 168 ASP A N 1
ATOM 1361 C CA . ASP A 1 168 ? -10.168 1.332 -9.399 1.00 93.88 168 ASP A CA 1
ATOM 1362 C C . ASP A 1 168 ? -9.759 2.406 -8.382 1.00 93.88 168 ASP A C 1
ATOM 1364 O O . ASP A 1 168 ? -9.026 2.158 -7.421 1.00 93.88 168 ASP A O 1
ATOM 1368 N N . GLN A 1 169 ? -10.308 3.607 -8.561 1.00 93.19 169 GLN A N 1
ATOM 1369 C CA . GLN A 1 169 ? -10.007 4.765 -7.722 1.00 93.19 169 GLN A CA 1
ATOM 1370 C C . GLN A 1 169 ? -10.211 4.491 -6.225 1.00 93.19 169 GLN A C 1
ATOM 1372 O O . GLN A 1 169 ? -9.438 4.978 -5.398 1.00 93.19 169 GLN A O 1
ATOM 1377 N N . LYS A 1 170 ? -11.228 3.701 -5.843 1.00 94.12 170 LYS A N 1
ATOM 1378 C CA . LYS A 1 170 ? -11.474 3.436 -4.420 1.00 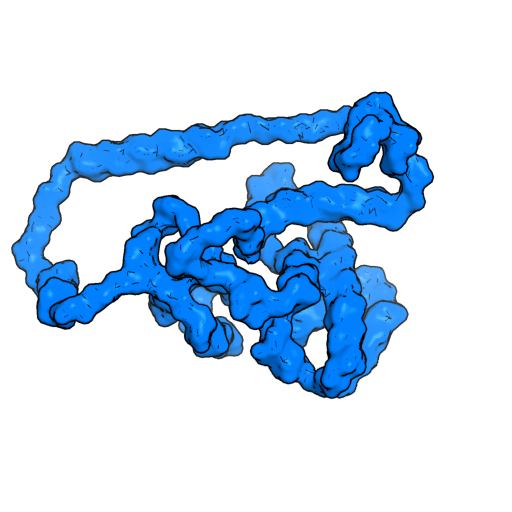94.12 170 LYS A CA 1
ATOM 1379 C C . LYS A 1 170 ? -10.377 2.564 -3.824 1.00 94.12 170 LYS A C 1
ATOM 1381 O O . LYS A 1 170 ? -10.048 2.767 -2.656 1.00 94.12 170 LYS A O 1
ATOM 1386 N N . SER A 1 171 ? -9.847 1.630 -4.609 1.00 95.25 171 SER A N 1
ATOM 1387 C CA . SER A 1 171 ? -8.762 0.722 -4.231 1.00 95.25 171 SER A CA 1
ATOM 1388 C C . SER A 1 171 ? -7.448 1.477 -4.075 1.00 95.25 171 SER A C 1
ATOM 1390 O O . SER A 1 171 ? -6.817 1.369 -3.028 1.00 95.25 171 SER A O 1
ATOM 1392 N N . ILE A 1 172 ? -7.126 2.365 -5.022 1.00 94.69 172 ILE A N 1
ATOM 1393 C CA . ILE A 1 172 ? -5.967 3.269 -4.932 1.00 94.69 172 ILE A CA 1
ATOM 1394 C C . ILE A 1 172 ? -6.061 4.161 -3.686 1.00 94.69 172 ILE A C 1
ATOM 1396 O O . ILE A 1 172 ? -5.097 4.324 -2.948 1.00 94.69 172 ILE A O 1
ATOM 1400 N N . GLU A 1 173 ? -7.231 4.732 -3.396 1.00 94.44 173 GLU A N 1
ATOM 1401 C CA . GLU A 1 173 ? -7.425 5.558 -2.197 1.00 94.44 173 GLU A CA 1
ATOM 1402 C C . GLU A 1 173 ? -7.264 4.777 -0.887 1.00 94.44 173 GLU A C 1
ATOM 1404 O O . GLU A 1 173 ? -6.711 5.307 0.077 1.00 94.44 173 GLU A O 1
ATOM 1409 N N . THR A 1 174 ? -7.757 3.537 -0.831 1.00 96.44 174 THR A N 1
ATOM 1410 C CA . THR A 1 174 ? -7.563 2.663 0.334 1.00 96.44 174 THR A CA 1
ATOM 1411 C C . THR A 1 174 ? -6.088 2.312 0.492 1.00 96.44 174 THR A C 1
ATOM 1413 O O . THR A 1 174 ? -5.545 2.418 1.590 1.00 96.44 174 THR A O 1
ATOM 1416 N N . ASP A 1 175 ? -5.423 1.971 -0.606 1.00 96.50 175 ASP A N 1
ATOM 1417 C CA . ASP A 1 175 ? -4.008 1.635 -0.616 1.00 96.50 175 ASP A CA 1
ATOM 1418 C C . ASP A 1 175 ? -3.124 2.826 -0.216 1.00 96.50 175 ASP A C 1
ATOM 1420 O O . ASP A 1 175 ? -2.249 2.656 0.625 1.00 96.50 175 ASP A O 1
ATOM 1424 N N . LYS A 1 176 ? -3.423 4.058 -0.658 1.00 94.88 176 LYS A N 1
ATOM 1425 C CA . LYS A 1 176 ? -2.742 5.277 -0.179 1.00 94.88 176 LYS A CA 1
ATOM 1426 C C . LYS A 1 176 ? -2.771 5.397 1.345 1.00 94.88 176 LYS A C 1
ATOM 1428 O O . LYS A 1 176 ? -1.775 5.798 1.942 1.00 94.88 176 LYS A O 1
ATOM 1433 N N . LEU A 1 177 ? -3.889 5.058 1.995 1.00 95.88 177 LEU A N 1
ATOM 1434 C CA . LEU A 1 177 ? -3.987 5.088 3.460 1.00 95.88 177 LEU A CA 1
ATOM 1435 C C . LEU A 1 177 ? -3.076 4.034 4.096 1.00 95.88 177 LEU A C 1
ATOM 1437 O O . LEU A 1 177 ? -2.339 4.346 5.030 1.00 95.88 177 LEU A O 1
ATOM 1441 N N . VAL A 1 178 ? -3.088 2.806 3.577 1.00 96.69 178 VAL A N 1
ATOM 1442 C CA . VAL A 1 178 ? -2.226 1.731 4.089 1.00 96.69 178 VAL A CA 1
ATOM 1443 C C . VAL A 1 178 ? -0.749 2.058 3.853 1.00 96.69 178 VAL A C 1
ATOM 1445 O O . VAL A 1 178 ? 0.062 1.938 4.770 1.00 96.69 178 VAL A O 1
ATOM 1448 N N . TYR A 1 179 ? -0.412 2.577 2.674 1.00 94.62 179 TYR A N 1
ATOM 1449 C CA . TYR A 1 179 ? 0.917 3.059 2.317 1.00 94.62 179 TYR A CA 1
ATOM 1450 C C . TYR A 1 179 ? 1.397 4.143 3.279 1.00 94.62 179 TYR A C 1
ATOM 1452 O O . TYR A 1 179 ? 2.479 4.044 3.852 1.00 94.62 179 TYR A O 1
ATOM 1460 N N . LEU A 1 180 ? 0.557 5.139 3.557 1.00 93.00 180 LEU A N 1
ATOM 1461 C CA . LEU A 1 180 ? 0.874 6.200 4.507 1.00 93.00 180 LEU A CA 1
ATOM 1462 C C . LEU A 1 180 ? 1.087 5.706 5.931 1.00 93.00 180 LEU A C 1
ATOM 1464 O O . LEU A 1 180 ? 1.822 6.369 6.666 1.00 93.00 180 LEU A O 1
ATOM 1468 N N . ALA A 1 181 ? 0.460 4.596 6.323 1.00 94.00 181 ALA A N 1
ATOM 1469 C CA . ALA A 1 181 ? 0.663 3.963 7.618 1.00 94.00 181 ALA A CA 1
ATOM 1470 C C . ALA A 1 181 ? 1.977 3.169 7.664 1.00 94.00 181 ALA A C 1
ATOM 1472 O O . ALA A 1 181 ? 2.795 3.393 8.562 1.00 94.00 181 ALA A O 1
ATOM 1473 N N . LEU A 1 182 ? 2.180 2.262 6.709 1.00 92.94 182 LEU A N 1
ATOM 1474 C CA . LEU A 1 182 ? 3.175 1.195 6.810 1.00 92.94 182 LEU A CA 1
ATOM 1475 C C . LEU A 1 182 ? 4.483 1.470 6.073 1.00 92.94 182 LEU A C 1
ATOM 1477 O O . LEU A 1 182 ? 5.505 0.917 6.474 1.00 92.94 182 LEU A O 1
ATOM 1481 N N . LYS A 1 183 ? 4.488 2.336 5.050 1.00 88.88 183 LYS A N 1
ATOM 1482 C CA . LYS A 1 183 ? 5.697 2.590 4.261 1.00 88.88 183 LYS A CA 1
ATOM 1483 C C . LYS A 1 183 ? 6.827 3.084 5.151 1.00 88.88 183 LYS A C 1
ATOM 1485 O O . LYS A 1 183 ? 6.660 4.023 5.937 1.00 88.88 183 LYS A O 1
ATOM 1490 N N . HIS A 1 184 ? 7.993 2.464 4.997 1.00 81.44 184 HIS A N 1
ATOM 1491 C CA . HIS A 1 184 ? 9.176 2.845 5.746 1.00 81.44 184 HIS A CA 1
ATOM 1492 C C . HIS A 1 184 ? 9.607 4.280 5.408 1.00 81.44 184 HIS A C 1
ATOM 1494 O O . HIS A 1 184 ? 9.959 4.609 4.275 1.00 81.44 184 HIS A O 1
ATOM 1500 N N . ARG A 1 185 ? 9.608 5.143 6.428 1.00 78.94 185 ARG A N 1
ATOM 1501 C CA . ARG A 1 185 ? 9.951 6.564 6.322 1.00 78.94 185 ARG A CA 1
ATOM 1502 C C . ARG A 1 185 ? 11.423 6.770 6.660 1.00 78.94 185 ARG A C 1
ATOM 1504 O O . ARG A 1 185 ? 11.779 6.947 7.825 1.00 78.94 185 ARG A O 1
ATOM 1511 N N . GLN A 1 186 ? 12.293 6.764 5.651 1.00 62.84 186 GLN A N 1
ATOM 1512 C CA . GLN A 1 186 ? 13.692 7.153 5.848 1.00 62.84 186 GLN A CA 1
ATOM 1513 C C . GLN A 1 186 ? 13.770 8.662 6.112 1.00 62.84 186 GLN A C 1
ATOM 1515 O O . GLN A 1 186 ? 13.476 9.481 5.247 1.00 62.84 186 GLN A O 1
ATOM 1520 N N . GLY A 1 187 ? 14.140 9.038 7.335 1.00 60.19 187 GLY A N 1
ATOM 1521 C CA . GLY A 1 187 ? 14.347 10.429 7.732 1.00 60.19 187 GLY A CA 1
ATOM 1522 C C . GLY A 1 187 ? 15.751 10.651 8.285 1.00 60.19 187 GLY A C 1
ATOM 1523 O O . GLY A 1 187 ? 16.330 9.760 8.917 1.00 60.19 187 GLY A O 1
ATOM 1524 N N . PHE A 1 188 ? 16.280 11.865 8.102 1.00 54.00 188 PHE A N 1
ATOM 1525 C CA . PHE A 1 188 ? 17.445 12.327 8.858 1.00 54.00 188 PHE A CA 1
ATOM 1526 C C . PHE A 1 188 ? 17.198 12.116 10.355 1.00 54.00 188 PHE A C 1
ATOM 1528 O O . PHE A 1 188 ? 16.072 12.279 10.823 1.00 54.00 188 PHE A O 1
ATOM 1535 N N . ILE A 1 189 ? 18.242 11.785 11.121 1.00 56.75 189 ILE A N 1
ATOM 1536 C CA . ILE A 1 189 ? 18.138 11.471 12.560 1.00 56.75 189 ILE A CA 1
ATOM 1537 C C . ILE A 1 189 ? 17.377 12.571 13.328 1.00 56.75 189 ILE A C 1
ATOM 1539 O O . ILE A 1 189 ? 16.601 12.276 14.229 1.00 56.75 189 ILE A O 1
ATOM 1543 N N . THR A 1 190 ? 17.538 13.830 12.914 1.00 55.91 190 THR A N 1
ATOM 1544 C CA . THR A 1 190 ? 16.894 15.021 13.495 1.00 55.91 190 THR A CA 1
ATOM 1545 C C . THR A 1 190 ? 15.418 15.206 13.126 1.00 55.91 190 THR A C 1
ATOM 1547 O O . THR A 1 190 ? 14.753 16.058 13.707 1.00 55.91 190 THR A O 1
ATOM 1550 N N . GLN A 1 191 ? 14.906 14.447 12.158 1.00 65.94 191 GLN A N 1
ATOM 1551 C CA . GLN A 1 191 ? 13.529 14.504 11.659 1.00 65.94 191 GLN A CA 1
ATOM 1552 C C . GLN A 1 191 ? 12.767 13.189 11.891 1.00 65.94 191 GLN A C 1
ATOM 1554 O O . GLN A 1 191 ? 11.694 13.004 11.315 1.00 65.94 191 GLN A O 1
ATOM 1559 N N . ARG A 1 192 ? 13.313 12.265 12.695 1.00 69.81 192 ARG A N 1
ATOM 1560 C CA . ARG A 1 192 ? 12.637 11.006 13.029 1.00 69.81 192 ARG A CA 1
ATOM 1561 C C . ARG A 1 192 ? 11.411 11.283 13.896 1.00 69.81 192 ARG A C 1
ATOM 1563 O O . ARG A 1 192 ? 11.501 12.007 14.885 1.00 69.81 192 ARG A O 1
ATOM 1570 N N . GLU A 1 193 ? 10.282 10.703 13.503 1.00 79.31 193 GLU A N 1
ATOM 1571 C CA . GLU A 1 193 ? 9.079 10.668 14.337 1.00 79.31 193 GLU A CA 1
ATOM 1572 C C . GLU A 1 193 ? 9.386 9.929 15.647 1.00 79.31 193 GLU A C 1
ATOM 1574 O O . GLU A 1 193 ? 10.143 8.953 15.658 1.00 79.31 193 GLU A O 1
ATOM 1579 N N . THR A 1 194 ? 8.802 10.391 16.756 1.00 85.56 194 THR A N 1
ATOM 1580 C CA . THR A 1 194 ? 8.837 9.623 18.007 1.00 85.56 194 THR A CA 1
ATOM 1581 C C . THR A 1 194 ? 7.947 8.380 17.884 1.00 85.56 194 THR A C 1
ATOM 1583 O O . THR A 1 194 ? 7.001 8.393 17.088 1.00 85.56 194 THR A O 1
ATOM 1586 N N . PRO A 1 195 ? 8.185 7.315 18.672 1.00 85.44 195 PRO A N 1
ATOM 1587 C CA . PRO A 1 195 ? 7.337 6.122 18.651 1.00 85.44 195 PRO A CA 1
ATOM 1588 C C . PRO A 1 195 ? 5.842 6.428 18.842 1.00 85.44 195 PRO A C 1
ATOM 1590 O O . PRO A 1 195 ? 5.000 5.847 18.164 1.00 85.44 195 PRO A O 1
ATOM 1593 N N . GLU A 1 196 ? 5.498 7.402 19.687 1.00 86.38 196 GLU A N 1
ATOM 1594 C CA . GLU A 1 196 ? 4.111 7.816 19.928 1.00 86.38 196 GLU A CA 1
ATOM 1595 C C . GLU A 1 196 ? 3.510 8.535 18.714 1.00 86.38 196 GLU A C 1
ATOM 1597 O O . GLU A 1 196 ? 2.343 8.336 18.380 1.00 86.38 196 GLU A O 1
ATOM 1602 N N . GLN A 1 197 ? 4.295 9.375 18.030 1.00 86.00 197 GLN A N 1
ATOM 1603 C CA . GLN A 1 197 ? 3.862 10.031 16.792 1.00 86.00 197 GLN A CA 1
ATOM 1604 C C . GLN A 1 197 ? 3.633 9.004 15.681 1.00 86.00 197 GLN A C 1
ATOM 1606 O O . GLN A 1 197 ? 2.629 9.090 14.972 1.00 86.00 197 GLN A O 1
ATOM 1611 N N . MET A 1 198 ? 4.526 8.014 15.572 1.00 87.88 198 MET A N 1
ATOM 1612 C CA . MET A 1 198 ? 4.396 6.908 14.627 1.00 87.88 198 MET A CA 1
ATOM 1613 C C . MET A 1 198 ? 3.137 6.083 14.905 1.00 87.88 198 MET A C 1
ATOM 1615 O O . MET A 1 198 ? 2.348 5.888 13.981 1.00 87.88 198 MET A O 1
ATOM 1619 N N . SER A 1 199 ? 2.913 5.668 16.159 1.00 89.75 199 SER A N 1
ATOM 1620 C CA . SER A 1 199 ? 1.728 4.893 16.559 1.00 89.75 199 SER A CA 1
ATOM 1621 C C . SER A 1 199 ? 0.437 5.647 16.233 1.00 89.75 199 SER A C 1
ATOM 1623 O O . SER A 1 199 ? -0.421 5.134 15.513 1.00 89.75 199 SER A O 1
ATOM 1625 N N . LYS A 1 200 ? 0.333 6.921 16.642 1.00 90.06 200 LYS 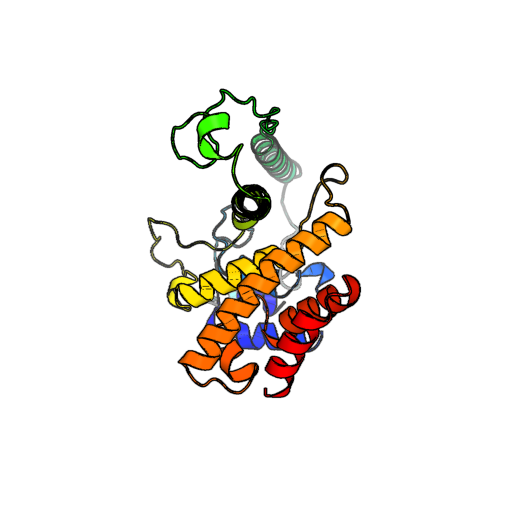A N 1
ATOM 1626 C CA . LYS A 1 200 ? -0.843 7.765 16.360 1.00 90.06 200 LYS A CA 1
ATOM 1627 C C . LYS A 1 200 ? -1.130 7.890 14.870 1.00 90.06 200 LYS A C 1
ATOM 1629 O O . LYS A 1 200 ? -2.275 7.770 14.439 1.00 90.06 200 LYS A O 1
ATOM 1634 N N . ARG A 1 201 ? -0.088 8.120 14.073 1.00 91.00 201 ARG A N 1
ATOM 1635 C CA . ARG A 1 201 ? -0.199 8.218 12.620 1.00 91.00 201 ARG A CA 1
ATOM 1636 C C . ARG A 1 201 ? -0.661 6.903 11.995 1.00 91.00 201 ARG A C 1
ATOM 1638 O O . ARG A 1 201 ? -1.582 6.907 11.179 1.00 91.00 201 ARG A O 1
ATOM 1645 N N . GLN A 1 202 ? -0.010 5.796 12.347 1.00 93.44 202 GLN A N 1
ATOM 1646 C CA . GLN A 1 202 ? -0.351 4.468 11.840 1.00 93.44 202 GLN A CA 1
ATOM 1647 C C . GLN A 1 202 ? -1.798 4.126 12.175 1.00 93.44 202 GLN A C 1
ATOM 1649 O O . GLN A 1 202 ? -2.565 3.761 11.287 1.00 93.44 202 GLN A O 1
ATOM 1654 N N . LEU A 1 203 ? -2.193 4.339 13.428 1.00 94.31 203 LEU A N 1
ATOM 1655 C CA . LEU A 1 203 ? -3.546 4.102 13.900 1.00 94.31 203 LEU A CA 1
ATOM 1656 C C . LEU A 1 203 ? -4.579 4.941 13.132 1.00 94.31 203 LEU A C 1
ATOM 1658 O O . LEU A 1 203 ? -5.585 4.398 12.678 1.00 94.31 203 LEU A O 1
ATOM 1662 N N . TYR A 1 204 ? -4.319 6.237 12.932 1.00 93.31 204 TYR A N 1
ATOM 1663 C CA . TYR A 1 204 ? -5.201 7.132 12.176 1.00 93.31 204 TYR A CA 1
ATOM 1664 C C . TYR A 1 204 ? -5.466 6.616 10.754 1.00 93.31 204 TYR A C 1
ATOM 1666 O O . TYR A 1 204 ? -6.619 6.507 10.329 1.00 93.31 204 TYR A O 1
ATOM 1674 N N . TYR A 1 205 ? -4.413 6.269 10.011 1.00 95.88 205 TYR A N 1
ATOM 1675 C CA . TYR A 1 205 ? -4.565 5.834 8.625 1.00 95.88 205 TYR A CA 1
ATOM 1676 C C . TYR A 1 205 ? -5.150 4.424 8.509 1.00 95.88 205 TYR A C 1
ATOM 1678 O O . TYR A 1 205 ? -6.047 4.212 7.691 1.00 95.88 205 TYR A O 1
ATOM 1686 N N . LEU A 1 206 ? -4.714 3.482 9.351 1.00 97.06 206 LEU A N 1
ATOM 1687 C CA . LEU A 1 206 ? -5.207 2.103 9.322 1.00 97.06 206 LEU A CA 1
ATOM 1688 C C . LEU A 1 206 ? -6.687 2.011 9.705 1.00 97.06 206 LEU A C 1
ATOM 1690 O O . LEU A 1 206 ? -7.410 1.221 9.107 1.00 97.06 206 LEU A O 1
ATOM 1694 N N . ARG A 1 207 ? -7.185 2.854 10.620 1.00 95.44 207 ARG A N 1
ATOM 1695 C CA . ARG A 1 207 ? -8.629 2.941 10.917 1.00 95.44 207 ARG A CA 1
ATOM 1696 C C . ARG A 1 207 ? -9.445 3.374 9.708 1.00 95.44 207 ARG A C 1
ATOM 1698 O O . ARG A 1 207 ? -10.492 2.799 9.420 1.00 95.44 207 ARG A O 1
ATOM 1705 N N . ARG A 1 208 ? -8.965 4.384 8.979 1.00 96.06 208 ARG A N 1
ATOM 1706 C CA . ARG A 1 208 ? -9.635 4.868 7.763 1.00 96.06 208 ARG A CA 1
ATOM 1707 C C . ARG A 1 208 ? -9.568 3.829 6.645 1.00 96.06 208 ARG A C 1
ATOM 1709 O O . ARG A 1 208 ? -10.554 3.657 5.935 1.00 96.06 208 ARG A O 1
ATOM 1716 N N . ALA A 1 209 ? -8.443 3.125 6.511 1.00 97.44 209 ALA A N 1
ATOM 1717 C CA . ALA A 1 209 ? -8.310 2.007 5.582 1.00 97.44 209 ALA A CA 1
ATOM 1718 C C . ALA A 1 209 ? -9.281 0.872 5.942 1.00 97.44 209 ALA A C 1
ATOM 1720 O O . ALA A 1 209 ? -9.989 0.382 5.067 1.00 97.44 209 ALA A O 1
ATOM 1721 N N . PHE A 1 210 ? -9.397 0.530 7.231 1.00 97.31 210 PHE A N 1
ATOM 1722 C CA . PHE A 1 210 ? -10.344 -0.467 7.730 1.00 97.31 210 PHE A CA 1
ATOM 1723 C C . PHE A 1 210 ? -11.794 -0.103 7.409 1.00 97.31 210 PHE A C 1
ATOM 1725 O O . PHE A 1 210 ? -12.507 -0.935 6.863 1.00 97.31 210 PHE A O 1
ATOM 1732 N N . ALA A 1 211 ? -12.218 1.141 7.649 1.00 96.31 211 ALA A N 1
ATOM 1733 C CA . ALA A 1 211 ? -13.575 1.582 7.316 1.00 96.31 211 ALA A CA 1
ATOM 1734 C C . ALA A 1 211 ? -13.906 1.422 5.817 1.00 96.31 211 ALA A C 1
ATOM 1736 O O . ALA A 1 211 ? -14.998 0.989 5.460 1.00 96.31 211 ALA A O 1
ATOM 1737 N N . ARG A 1 212 ? -12.950 1.722 4.928 1.00 96.69 212 ARG A N 1
ATOM 1738 C CA . ARG A 1 212 ? -13.129 1.532 3.477 1.00 96.69 212 ARG A CA 1
ATOM 1739 C C . ARG A 1 212 ? -13.121 0.058 3.081 1.00 96.69 212 ARG A C 1
ATOM 1741 O O . ARG A 1 212 ? -13.894 -0.357 2.220 1.00 96.69 212 ARG A O 1
ATOM 1748 N N . TYR A 1 213 ? -12.254 -0.730 3.711 1.00 95.62 213 TYR A N 1
ATOM 1749 C CA . TYR A 1 213 ? -12.167 -2.173 3.514 1.00 95.62 213 TYR A CA 1
ATOM 1750 C C . TYR A 1 213 ? -13.479 -2.868 3.896 1.00 95.62 213 TYR A C 1
ATOM 1752 O O . TYR A 1 213 ? -14.002 -3.658 3.109 1.00 95.62 213 TYR A O 1
ATOM 1760 N N . THR A 1 214 ? -14.055 -2.542 5.059 1.00 95.38 214 THR A N 1
ATOM 1761 C CA . THR A 1 214 ? -15.318 -3.133 5.521 1.00 95.38 214 THR A CA 1
ATOM 1762 C C . THR A 1 214 ? -16.485 -2.753 4.618 1.00 95.38 214 THR A C 1
ATOM 1764 O O . THR A 1 214 ? -17.237 -3.641 4.214 1.00 95.38 214 THR A O 1
ATOM 1767 N N . GLU A 1 215 ? -16.596 -1.478 4.229 1.00 95.75 215 GLU A N 1
ATOM 1768 C CA . GLU A 1 215 ? -17.607 -0.996 3.280 1.00 95.75 215 GLU A CA 1
ATOM 1769 C C . GLU A 1 215 ? -17.533 -1.765 1.952 1.00 95.75 215 GLU A C 1
ATOM 1771 O O . GLU A 1 215 ? -18.542 -2.283 1.469 1.00 95.75 215 GLU A O 1
ATOM 1776 N N . ARG A 1 216 ? -16.328 -1.906 1.382 1.00 95.00 216 ARG A N 1
ATOM 1777 C CA . ARG A 1 216 ? -16.125 -2.612 0.108 1.00 95.00 216 ARG A CA 1
ATOM 1778 C C . ARG A 1 216 ? -16.468 -4.093 0.218 1.00 95.00 216 ARG A C 1
ATOM 1780 O O . ARG A 1 216 ? -17.176 -4.631 -0.631 1.00 95.00 216 ARG A O 1
ATOM 1787 N N . CYS A 1 217 ? -16.001 -4.738 1.280 1.00 94.94 217 CYS A N 1
ATOM 1788 C CA . CYS A 1 217 ? -16.261 -6.145 1.537 1.00 94.94 217 CYS A CA 1
ATOM 1789 C C . CYS A 1 217 ? -17.755 -6.450 1.692 1.00 94.94 217 CYS A C 1
ATOM 1791 O O . CYS A 1 217 ? -18.222 -7.474 1.198 1.00 94.94 217 CYS A O 1
ATOM 1793 N N . GLN A 1 218 ? -18.505 -5.571 2.360 1.00 94.38 218 GLN A N 1
ATOM 1794 C CA . GLN A 1 218 ? -19.954 -5.704 2.512 1.00 94.38 218 GLN A CA 1
ATOM 1795 C C . GLN A 1 218 ? -20.687 -5.453 1.193 1.00 94.38 218 GLN A C 1
ATOM 1797 O O . GLN A 1 218 ? -21.568 -6.232 0.836 1.00 94.38 218 GLN A O 1
ATOM 1802 N N . ALA A 1 219 ? -20.307 -4.405 0.456 1.00 95.06 219 ALA A N 1
ATOM 1803 C CA . ALA A 1 219 ? -20.945 -4.037 -0.805 1.00 95.06 219 ALA A CA 1
ATOM 1804 C C . ALA A 1 219 ? -20.821 -5.128 -1.881 1.00 95.06 219 ALA A C 1
ATOM 1806 O O . ALA A 1 219 ? -21.750 -5.329 -2.660 1.00 95.06 219 ALA A O 1
ATOM 1807 N N . GLU A 1 220 ? -19.694 -5.841 -1.916 1.00 95.19 220 GLU A N 1
ATOM 1808 C CA . GLU A 1 220 ? -19.429 -6.886 -2.916 1.00 95.19 220 GLU A CA 1
ATOM 1809 C C . GLU A 1 220 ? -19.568 -8.316 -2.385 1.00 95.19 220 GLU A C 1
ATOM 1811 O O . GLU A 1 220 ? -19.401 -9.271 -3.138 1.00 95.19 220 GLU A O 1
ATOM 1816 N N . GLY A 1 221 ? -19.888 -8.485 -1.100 1.00 93.62 221 GLY A N 1
ATOM 1817 C CA . GLY A 1 221 ? -20.051 -9.806 -0.492 1.00 93.62 221 GLY A CA 1
ATOM 1818 C C . GLY A 1 221 ? -18.767 -10.641 -0.456 1.00 93.62 221 GLY A C 1
ATOM 1819 O O . GLY A 1 221 ? -18.857 -11.867 -0.453 1.00 93.62 221 GLY A O 1
ATOM 1820 N N . ILE A 1 222 ? -17.600 -9.994 -0.418 1.00 93.81 222 ILE A N 1
ATOM 1821 C CA . ILE A 1 222 ? -16.277 -10.636 -0.332 1.00 93.81 222 ILE A CA 1
ATOM 1822 C C . ILE A 1 222 ? -16.196 -11.395 0.987 1.00 93.81 222 ILE A C 1
ATOM 1824 O O . ILE A 1 222 ? -16.599 -10.839 2.013 1.00 93.81 222 ILE A O 1
ATOM 1828 N N . ARG A 1 223 ? -15.661 -12.617 1.004 1.00 90.88 223 ARG A N 1
ATOM 1829 C CA . ARG A 1 223 ? -15.669 -13.487 2.194 1.00 90.88 223 ARG A CA 1
ATOM 1830 C C . ARG A 1 223 ? -14.299 -13.850 2.730 1.00 90.88 223 ARG A C 1
ATOM 1832 O O . ARG A 1 223 ? -14.234 -14.219 3.889 1.00 90.88 223 ARG A O 1
ATOM 1839 N N . THR A 1 224 ? -13.237 -13.729 1.944 1.00 94.56 224 THR A N 1
ATOM 1840 C CA . THR A 1 224 ? -11.877 -14.078 2.384 1.00 94.56 224 THR A CA 1
ATOM 1841 C C . THR A 1 224 ? -10.912 -12.919 2.154 1.00 94.56 224 THR A C 1
ATOM 1843 O O . THR A 1 224 ? -11.200 -12.011 1.368 1.00 94.56 224 THR A O 1
ATOM 1846 N N . PHE A 1 225 ? -9.765 -12.932 2.839 1.00 94.19 225 PHE A N 1
ATOM 1847 C CA . PHE A 1 225 ? -8.690 -11.966 2.575 1.00 94.19 225 PHE A CA 1
ATOM 1848 C C . PHE A 1 225 ? -8.146 -12.104 1.150 1.00 94.19 225 PHE A C 1
ATOM 1850 O O . PHE A 1 225 ? -7.958 -11.099 0.474 1.00 94.19 225 PHE A O 1
ATOM 1857 N N . GLN A 1 226 ? -7.987 -13.341 0.667 1.00 92.38 226 GLN A N 1
ATOM 1858 C CA . GLN A 1 226 ? -7.470 -13.620 -0.673 1.00 92.38 226 GLN A CA 1
ATOM 1859 C C . GLN A 1 226 ? -8.366 -13.031 -1.770 1.00 92.38 226 GLN A C 1
ATOM 1861 O O . GLN A 1 226 ? -7.869 -12.368 -2.671 1.00 92.38 226 GLN A O 1
ATOM 1866 N N . GLU A 1 227 ? -9.690 -13.197 -1.662 1.00 94.44 227 GLU A N 1
ATOM 1867 C CA . GLU A 1 227 ? -10.641 -12.629 -2.631 1.00 94.44 227 GLU A CA 1
ATOM 1868 C C . GLU A 1 227 ? -10.551 -11.098 -2.723 1.00 94.44 227 GLU A C 1
ATOM 1870 O O . GLU A 1 227 ? -10.749 -10.528 -3.797 1.00 94.44 227 GLU A O 1
ATOM 1875 N N . TYR A 1 228 ? -10.285 -10.420 -1.601 1.00 95.44 228 TYR A N 1
ATOM 1876 C CA . TYR A 1 228 ? -10.042 -8.980 -1.606 1.00 95.44 228 TYR A CA 1
ATOM 1877 C C . TYR A 1 228 ? -8.676 -8.663 -2.220 1.00 95.44 228 TYR A C 1
ATOM 1879 O O . TYR A 1 228 ? -8.570 -7.781 -3.074 1.00 95.44 228 TYR A O 1
ATOM 1887 N N . ASP A 1 229 ? -7.641 -9.378 -1.782 1.00 94.12 229 ASP A N 1
ATOM 1888 C CA . ASP A 1 229 ? -6.255 -9.100 -2.137 1.00 94.12 229 ASP A CA 1
ATOM 1889 C C . ASP A 1 229 ? -5.989 -9.283 -3.629 1.00 94.12 229 ASP A C 1
ATOM 1891 O O . ASP A 1 229 ? -5.350 -8.422 -4.227 1.00 94.12 229 ASP A O 1
ATOM 1895 N N . ASP A 1 230 ? -6.566 -10.315 -4.245 1.00 91.50 230 ASP A N 1
ATOM 1896 C CA . ASP A 1 230 ? -6.436 -10.595 -5.679 1.00 91.50 230 ASP A CA 1
ATOM 1897 C C . ASP A 1 230 ? -7.002 -9.479 -6.569 1.00 91.50 230 ASP A C 1
ATOM 1899 O O . ASP A 1 230 ? -6.636 -9.368 -7.739 1.00 91.50 230 ASP A O 1
ATOM 1903 N N . LYS A 1 231 ? -7.922 -8.663 -6.040 1.00 93.12 231 LYS A N 1
ATOM 1904 C CA . LYS A 1 231 ? -8.652 -7.653 -6.817 1.00 93.12 231 LYS A CA 1
ATOM 1905 C C . LYS A 1 231 ? -8.282 -6.217 -6.456 1.00 93.12 231 LYS A C 1
ATOM 1907 O O . LYS A 1 231 ? -8.373 -5.338 -7.312 1.00 93.12 231 LYS A O 1
ATOM 1912 N N . TYR A 1 232 ? -7.920 -5.958 -5.201 1.00 95.31 232 TYR A N 1
ATOM 1913 C CA . TYR A 1 232 ? -7.885 -4.599 -4.655 1.00 95.31 232 TYR A CA 1
ATOM 1914 C C . TYR A 1 232 ? -6.605 -4.217 -3.928 1.00 95.31 232 TYR A C 1
ATOM 1916 O O . TYR A 1 232 ? -6.349 -3.022 -3.769 1.00 95.31 232 TYR A O 1
ATOM 1924 N N . SER A 1 233 ? -5.823 -5.186 -3.457 1.00 94.25 233 SER A N 1
ATOM 1925 C CA . SER A 1 233 ? -4.597 -4.892 -2.716 1.00 94.25 233 SER A CA 1
ATOM 1926 C C . SER A 1 233 ? -3.452 -4.589 -3.679 1.00 94.25 233 SER A C 1
ATOM 1928 O O . SER A 1 233 ? -3.254 -5.304 -4.655 1.00 94.25 233 SER A O 1
ATOM 1930 N N . ILE A 1 234 ? -2.695 -3.524 -3.395 1.00 93.88 234 ILE A N 1
ATOM 1931 C CA . ILE A 1 234 ? -1.610 -3.046 -4.265 1.00 93.88 234 ILE A CA 1
ATOM 1932 C C . ILE A 1 234 ? -0.257 -3.253 -3.572 1.00 93.88 234 ILE A C 1
ATOM 1934 O O . ILE A 1 234 ? 0.504 -4.134 -3.967 1.00 93.88 234 ILE A O 1
ATOM 1938 N N . HIS A 1 235 ? 0.035 -2.496 -2.506 1.00 94.62 235 HIS A N 1
ATOM 1939 C CA . HIS A 1 235 ? 1.336 -2.565 -1.822 1.00 94.62 235 HIS A CA 1
ATOM 1940 C C . HIS A 1 235 ? 1.355 -3.550 -0.655 1.00 94.62 235 HIS A C 1
ATOM 1942 O O . HIS A 1 235 ? 2.372 -4.192 -0.402 1.00 94.62 235 HIS A O 1
ATOM 1948 N N . TYR A 1 236 ? 0.244 -3.662 0.075 1.00 94.62 236 TYR A N 1
ATOM 1949 C CA . TYR A 1 236 ? 0.172 -4.454 1.302 1.00 94.62 236 TYR A CA 1
ATOM 1950 C C . TYR A 1 236 ? -1.067 -5.354 1.280 1.00 94.62 236 TYR A C 1
ATOM 1952 O O . TYR A 1 236 ? -2.179 -4.834 1.155 1.00 94.62 236 TYR A O 1
ATOM 1960 N N . PRO A 1 237 ? -0.917 -6.680 1.444 1.00 93.62 237 PRO A N 1
ATOM 1961 C CA . PRO A 1 237 ? -2.060 -7.584 1.560 1.00 93.62 237 PRO A CA 1
ATOM 1962 C C . PRO A 1 237 ? -2.879 -7.302 2.827 1.00 93.62 237 PRO A C 1
ATOM 1964 O O . PRO A 1 237 ? -2.342 -6.902 3.868 1.00 93.62 237 PRO A O 1
ATOM 1967 N N . SER A 1 238 ? -4.189 -7.531 2.737 1.00 94.81 238 SER A N 1
ATOM 1968 C CA . SER A 1 238 ? -5.174 -7.158 3.754 1.00 94.81 238 SER A CA 1
ATOM 1969 C C . SER A 1 238 ? -4.919 -7.802 5.102 1.00 94.81 238 SER A C 1
ATOM 1971 O O . SER A 1 238 ? -4.898 -7.109 6.120 1.00 94.81 238 SER A O 1
ATOM 1973 N N . ALA A 1 239 ? -4.618 -9.099 5.114 1.00 93.50 239 ALA A N 1
ATOM 1974 C CA . ALA A 1 239 ? -4.309 -9.825 6.340 1.00 93.50 239 ALA A CA 1
ATOM 1975 C C . ALA A 1 239 ? -3.122 -9.213 7.110 1.00 93.50 239 ALA A C 1
ATOM 1977 O O . ALA A 1 239 ? -3.152 -9.145 8.341 1.00 93.50 239 ALA A O 1
ATOM 1978 N N . VAL A 1 240 ? -2.098 -8.723 6.401 1.00 93.25 240 VAL A N 1
ATOM 1979 C CA . VAL A 1 240 ? -0.880 -8.170 7.013 1.00 93.25 240 VAL A CA 1
ATOM 1980 C C . VAL A 1 240 ? -1.171 -6.833 7.680 1.00 93.25 240 VAL A C 1
ATOM 1982 O O . VAL A 1 240 ? -0.925 -6.676 8.878 1.00 93.25 240 VAL A O 1
ATOM 1985 N N . TRP A 1 241 ? -1.728 -5.864 6.950 1.00 96.19 241 TRP A N 1
ATOM 1986 C CA . TRP A 1 241 ? -1.959 -4.539 7.532 1.00 96.19 241 TRP A CA 1
ATOM 1987 C C . TRP A 1 241 ? -3.073 -4.540 8.589 1.00 96.19 241 TRP A C 1
ATOM 1989 O O . TRP A 1 241 ? -3.009 -3.757 9.540 1.00 96.19 241 TRP A O 1
ATOM 1999 N N . LEU A 1 242 ? -4.050 -5.452 8.494 1.00 96.56 242 LEU A N 1
ATOM 2000 C CA . LEU A 1 242 ? -5.050 -5.666 9.546 1.00 96.56 242 LEU A CA 1
ATOM 2001 C C . LEU A 1 242 ? -4.427 -6.242 10.818 1.00 96.56 242 LEU A C 1
ATOM 2003 O O . LEU A 1 242 ? -4.788 -5.817 11.916 1.00 96.56 242 LEU A O 1
ATOM 2007 N N . ASN A 1 243 ? -3.460 -7.156 10.695 1.00 95.25 243 ASN A N 1
ATOM 2008 C CA . ASN A 1 243 ? -2.721 -7.657 11.850 1.00 95.25 243 ASN A CA 1
ATOM 2009 C C . ASN A 1 243 ? -1.966 -6.519 12.556 1.00 95.25 243 ASN A C 1
ATOM 2011 O O . ASN A 1 243 ? -2.081 -6.374 13.773 1.00 95.25 243 ASN A O 1
ATOM 2015 N N . TYR A 1 244 ? -1.290 -5.650 11.795 1.00 94.88 244 TYR A N 1
ATOM 2016 C CA . TYR A 1 244 ? -0.649 -4.450 12.346 1.00 94.88 244 TYR A CA 1
ATOM 2017 C C . TYR A 1 244 ? -1.642 -3.534 13.071 1.00 94.88 244 TYR A C 1
ATOM 2019 O O . TYR A 1 244 ? -1.362 -3.090 14.185 1.00 94.88 244 TYR A O 1
ATOM 2027 N N . LEU A 1 245 ? -2.825 -3.291 12.495 1.00 96.81 245 LEU A N 1
ATOM 2028 C CA . LEU A 1 245 ? -3.878 -2.515 13.157 1.00 96.81 245 LEU A CA 1
ATOM 2029 C C . LEU A 1 245 ? -4.298 -3.153 14.491 1.00 96.81 245 LEU A C 1
ATOM 2031 O O . LEU A 1 245 ? -4.401 -2.455 15.497 1.00 96.81 245 LEU A O 1
ATOM 2035 N N . MET A 1 246 ? -4.505 -4.471 14.526 1.00 95.69 246 MET A N 1
ATOM 2036 C CA . MET A 1 246 ? -4.869 -5.187 15.755 1.00 95.69 246 MET A CA 1
ATOM 2037 C C . MET A 1 246 ? -3.777 -5.089 16.828 1.00 95.69 246 MET A C 1
ATOM 2039 O O . MET A 1 246 ? -4.088 -4.902 18.006 1.00 95.69 246 MET A O 1
ATOM 2043 N N . GLN A 1 247 ? -2.502 -5.183 16.440 1.00 95.25 247 GLN A N 1
ATOM 2044 C CA . GLN A 1 247 ? -1.377 -5.018 17.363 1.00 95.25 247 GLN A CA 1
ATOM 2045 C C . GLN A 1 247 ? -1.336 -3.604 17.957 1.00 95.25 247 GLN A C 1
ATOM 2047 O O . GLN A 1 247 ? -1.206 -3.468 19.174 1.00 95.25 247 GLN A O 1
ATOM 2052 N N . LEU A 1 248 ? -1.517 -2.570 17.131 1.00 94.44 248 LEU A N 1
ATOM 2053 C CA . LEU A 1 248 ? -1.552 -1.174 17.580 1.00 94.44 248 LEU A CA 1
ATOM 2054 C C . LEU A 1 248 ? -2.740 -0.900 18.509 1.00 94.44 248 LEU A C 1
ATOM 2056 O O . LEU A 1 248 ? -2.571 -0.311 19.572 1.00 94.44 248 LEU A O 1
ATOM 2060 N N . LEU A 1 249 ? -3.937 -1.389 18.170 1.00 94.69 249 LEU A N 1
ATOM 2061 C CA . LEU A 1 249 ? -5.122 -1.249 19.025 1.00 94.69 249 LEU A CA 1
ATOM 2062 C C . LEU A 1 249 ? -4.931 -1.910 20.395 1.00 94.69 249 LEU A C 1
ATOM 2064 O O . LEU A 1 249 ? -5.411 -1.396 21.403 1.00 94.69 249 LEU A O 1
ATOM 2068 N N . LYS A 1 250 ? -4.212 -3.037 20.443 1.00 93.69 250 LYS A N 1
ATOM 2069 C CA . LYS A 1 250 ? -3.857 -3.704 21.699 1.00 93.69 250 LYS A CA 1
ATOM 2070 C C . LYS A 1 250 ? -2.853 -2.890 22.519 1.00 93.69 250 LYS A C 1
ATOM 2072 O O . LYS A 1 250 ? -2.990 -2.846 23.737 1.00 93.69 250 LYS A O 1
ATOM 2077 N N . GLN A 1 251 ? -1.862 -2.276 21.872 1.00 92.56 251 GLN A N 1
ATOM 2078 C CA . GLN A 1 251 ? -0.854 -1.439 22.534 1.00 92.56 251 GLN A CA 1
ATOM 2079 C C . GLN A 1 251 ? -1.455 -0.160 23.128 1.00 92.56 251 GLN A C 1
ATOM 2081 O O . GLN A 1 251 ? -1.071 0.233 24.222 1.00 92.56 251 GLN A O 1
ATOM 2086 N N . GLU A 1 252 ? -2.425 0.447 22.444 1.00 91.19 252 GLU A N 1
ATOM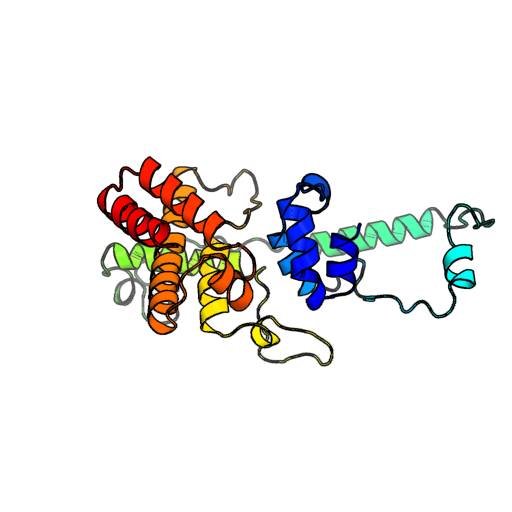 2087 C CA . GLU A 1 252 ? -3.111 1.671 22.885 1.00 91.19 252 GLU A CA 1
ATOM 2088 C C . GLU A 1 252 ? -4.314 1.390 23.818 1.00 91.19 252 GLU A C 1
ATOM 2090 O O . GLU A 1 252 ? -5.070 2.298 24.150 1.00 91.19 252 GLU A O 1
ATOM 2095 N N . GLU A 1 253 ? -4.520 0.132 24.236 1.00 91.88 253 GLU A N 1
ATOM 2096 C CA . GLU A 1 253 ? -5.609 -0.316 25.130 1.00 91.88 253 GLU A CA 1
ATOM 2097 C C . GLU A 1 253 ? -7.040 -0.049 24.603 1.00 91.88 253 GLU A C 1
ATOM 2099 O O . GLU A 1 253 ? -8.023 0.028 25.347 1.00 91.88 253 GLU A O 1
ATOM 2104 N N . LEU A 1 254 ? -7.196 0.006 23.279 1.00 91.81 254 LEU A N 1
ATOM 2105 C CA . LEU A 1 254 ? -8.437 0.347 22.580 1.00 91.81 254 LEU A CA 1
ATOM 2106 C C . LEU A 1 254 ? -9.326 -0.886 22.342 1.00 91.81 254 LEU A C 1
ATOM 2108 O O . LEU A 1 254 ? -9.562 -1.342 21.221 1.00 91.81 254 LEU A O 1
ATOM 2112 N N . SER A 1 255 ? -9.825 -1.449 23.445 1.00 89.38 255 SER A N 1
ATOM 2113 C CA . SER A 1 255 ? -10.516 -2.750 23.474 1.00 89.38 255 SER A CA 1
ATOM 2114 C C . SER A 1 255 ? -11.798 -2.834 22.631 1.00 89.38 255 SER A C 1
ATOM 2116 O O . SER A 1 255 ? -12.081 -3.887 22.058 1.00 89.38 255 SER A O 1
ATOM 2118 N N . ALA A 1 256 ? -12.579 -1.754 22.527 1.00 91.94 256 ALA A N 1
ATOM 2119 C CA . ALA A 1 256 ? -13.825 -1.746 21.757 1.00 91.94 256 ALA A CA 1
ATOM 2120 C C . ALA A 1 256 ? -13.568 -1.927 20.251 1.00 91.94 256 ALA A C 1
ATOM 2122 O O . ALA A 1 256 ? -14.159 -2.803 19.621 1.00 91.94 256 ALA A O 1
ATOM 2123 N N . GLU A 1 257 ? -12.635 -1.152 19.703 1.00 91.31 257 GLU A N 1
ATOM 2124 C CA . GLU A 1 257 ? -12.269 -1.189 18.283 1.00 91.31 257 GLU A CA 1
ATOM 2125 C C . GLU A 1 257 ? -11.477 -2.458 17.957 1.00 91.31 257 GLU A C 1
ATOM 2127 O O . GLU A 1 257 ? -11.688 -3.070 16.912 1.00 91.31 257 GLU A O 1
ATOM 2132 N N . LEU A 1 258 ? -10.628 -2.930 18.879 1.00 93.50 258 LEU A N 1
ATOM 2133 C CA . LEU A 1 258 ? -9.963 -4.225 18.729 1.00 93.50 258 LEU A CA 1
ATOM 2134 C C . LEU A 1 258 ? -10.982 -5.361 18.583 1.00 93.50 258 LEU A C 1
ATOM 2136 O O . LEU A 1 258 ? -10.826 -6.221 17.715 1.00 93.50 258 LEU A O 1
ATOM 2140 N N . ASN A 1 259 ? -12.035 -5.365 19.403 1.00 92.69 259 ASN A N 1
ATOM 2141 C CA . ASN A 1 259 ? -13.099 -6.363 19.318 1.00 92.69 259 ASN A CA 1
ATOM 2142 C C . ASN A 1 259 ? -13.871 -6.277 17.997 1.00 92.69 259 ASN A C 1
ATOM 2144 O O . ASN A 1 259 ? -14.248 -7.312 17.451 1.00 92.69 259 ASN A O 1
ATOM 2148 N N . GLU A 1 260 ? -14.109 -5.071 17.484 1.00 93.94 260 GLU A N 1
ATOM 2149 C CA . GLU A 1 260 ? -14.752 -4.859 16.187 1.00 93.94 260 GLU A CA 1
ATOM 2150 C C . GLU A 1 260 ? -13.915 -5.444 15.044 1.00 93.94 260 GLU A C 1
ATOM 2152 O O . GLU A 1 260 ? -14.401 -6.304 14.305 1.00 93.94 260 GLU A O 1
ATOM 2157 N N . VAL A 1 261 ? -12.641 -5.047 14.950 1.00 93.12 261 VAL A N 1
ATOM 2158 C CA . VAL A 1 261 ? -11.717 -5.531 13.913 1.00 93.12 261 VAL A CA 1
ATOM 2159 C C . VAL A 1 261 ? -11.556 -7.047 14.009 1.00 93.12 261 VAL A C 1
ATOM 2161 O O . VAL A 1 261 ? -11.685 -7.747 13.009 1.00 93.12 261 VAL A O 1
ATOM 2164 N N . THR A 1 262 ? -11.364 -7.581 15.218 1.00 92.69 262 THR A N 1
ATOM 2165 C CA . THR A 1 262 ? -11.195 -9.027 15.436 1.00 92.69 262 THR A CA 1
ATOM 2166 C C . THR A 1 262 ? -12.428 -9.811 14.998 1.00 92.69 262 THR A C 1
ATOM 2168 O O . THR A 1 262 ? -12.293 -10.828 14.324 1.00 92.69 262 THR A O 1
ATOM 2171 N N . LYS A 1 263 ? -13.639 -9.348 15.338 1.00 92.62 263 LYS A N 1
ATOM 2172 C CA . LYS A 1 263 ? -14.885 -10.003 14.908 1.00 92.62 263 LYS A CA 1
ATOM 2173 C C . LYS A 1 263 ? -15.050 -9.968 13.394 1.00 92.62 263 LYS A C 1
ATOM 2175 O O . LYS A 1 263 ? -15.493 -10.958 12.821 1.00 92.62 263 LYS A O 1
ATOM 2180 N N . PHE A 1 264 ? -14.699 -8.851 12.759 1.00 90.75 264 PHE A N 1
ATOM 2181 C CA . PHE A 1 264 ? -14.764 -8.732 11.307 1.00 90.75 264 PHE A CA 1
ATOM 2182 C C . PHE A 1 264 ? -13.779 -9.685 10.616 1.00 90.75 264 PHE A C 1
ATOM 2184 O O . PHE A 1 264 ? -14.146 -10.354 9.652 1.00 90.75 264 PHE A O 1
ATOM 2191 N N . CYS A 1 265 ? -12.550 -9.775 11.130 1.00 88.75 265 CYS A N 1
ATOM 2192 C CA . CYS A 1 265 ? -11.502 -10.644 10.598 1.00 88.75 265 CYS A CA 1
ATOM 2193 C C . CYS A 1 265 ? -11.764 -12.132 10.860 1.00 88.75 265 CYS A C 1
ATOM 2195 O O . CYS A 1 265 ? -11.462 -12.947 10.005 1.00 88.75 265 CYS A O 1
ATOM 2197 N N . ALA A 1 266 ? -12.354 -12.504 12.002 1.00 85.62 266 ALA A N 1
ATOM 2198 C CA . ALA A 1 266 ? -12.632 -13.904 12.342 1.00 85.62 266 ALA A CA 1
ATOM 2199 C C . ALA A 1 266 ? -13.649 -14.582 11.404 1.00 85.62 266 ALA A C 1
ATOM 2201 O O . ALA A 1 266 ? -13.754 -15.806 11.391 1.00 85.62 266 ALA A O 1
ATOM 2202 N N . GLY A 1 267 ? -14.419 -13.798 10.647 1.00 70.75 267 GLY A N 1
ATOM 2203 C CA . GLY A 1 267 ? -15.350 -14.303 9.642 1.00 70.75 267 GLY A CA 1
ATOM 2204 C C . GLY A 1 267 ? -14.739 -14.516 8.254 1.00 70.75 267 GLY A C 1
ATOM 2205 O O . GLY A 1 267 ? -15.523 -14.679 7.319 1.00 70.75 267 GLY A O 1
ATOM 2206 N N . ARG A 1 268 ? -13.406 -14.432 8.100 1.00 76.00 268 ARG A N 1
ATOM 2207 C CA . ARG A 1 268 ? -12.707 -14.360 6.806 1.00 76.00 268 ARG A CA 1
ATOM 2208 C C . ARG A 1 268 ? -11.423 -15.176 6.741 1.00 76.00 268 ARG A C 1
ATOM 2210 O O . ARG A 1 268 ? -10.805 -15.391 7.806 1.00 76.00 268 ARG A O 1
#

Sequence (268 aa):
MVSAAVCDCRLFSMLPDVKYLYDNDRVDESYYGDYAYCVDSIFDYSPYRSDSNGCKRISSAADTLRTWAMFDQHSDTRSLKDIKEDFEKLLHDMTFSAQPQVKIGKIYPNDPCPCGSGKKYKKCCMNKTDDNKEDFIMAADRKKWLKDYPEDPDCRVEGHIYLSDFYDQKSIETDKLVYLALKHRQGFITQRETPEQMSKRQLYYLRRAFARYTERCQAEGIRTFQEYDDKYSIHYPSAVWLNYLMQLLKQEELSAELNEVTKFCAGR

Secondary structure (DSSP, 8-state):
-HHHHHHHHT-GGGHHHHHHHHHTT-S-HHHH--HHHHHHHHT---TTSTTTT-S---S-HHHHHHTSTTT--S-----HHHHHHHHHHHHHHHHHT-PPP---PPPPTTSBPTTSSSSBGGGTTTTS-HHHHHHHHHHHHHHHHGGGS-PPPSSPPTT---GGGTS-HHHHHHHHHHHHHHS-----GGGPPPHHHHHHHHHHHHHHHHHHHHHHHHHHT--SHHHHHHHH-SSS-HHHHHHHHHHHHHHTT-HHHHHHHHHHHHT-